Protein AF-A0A7S0XL75-F1 (afdb_monomer)

Radius of gyration: 25.44 Å; Cα contacts (8 Å, |Δi|>4): 526; chains: 1; bounding box: 62×29×78 Å

Solvent-accessible surface area (backbone atoms only — not comparable to full-atom values): 10951 Å² total; per-residue (Å²): 88,66,38,57,41,42,41,42,25,68,42,82,30,44,27,67,47,76,44,56,48,100,85,67,48,74,39,69,51,44,86,75,70,69,46,37,41,34,33,45,71,81,82,48,94,61,69,44,78,38,47,71,42,74,70,52,49,14,36,31,47,35,34,42,66,46,58,64,46,43,53,30,37,40,39,42,35,42,94,89,51,73,50,77,39,63,30,43,26,41,45,39,70,72,27,55,83,45,17,39,59,46,55,76,51,31,74,82,27,34,31,68,41,80,22,42,32,38,38,43,38,7,7,87,67,63,27,68,36,62,55,68,85,89,65,83,52,72,44,76,50,77,48,55,82,49,73,66,52,78,48,79,44,76,66,74,62,31,29,35,36,36,39,38,32,34,65,53,62,40,57,32,40,39,40,41,23,39,61,91,45,96,49,63,25,45,66,46,67,37,82,36,53,30,35,77,54,84,88,73,91,81,132

Organism: NCBI:txid1486918

Nearest PDB structures (foldseek):
  1wlh-assembly1_B  TM=4.959E-01  e=8.007E-12  Dictyostelium discoideum
  1qfh-assembly1_B  TM=4.650E-01  e=2.972E-11  Dictyostelium discoideum
  6fpt-assembly2_B  TM=6.579E-01  e=2.595E-07  Danio rerio
  6fpt-assembly1_A  TM=6.728E-01  e=4.384E-07  Danio rerio
  7o0b-assembly1_A  TM=8.467E-01  e=1.473E-05  Homo sapiens

Mean predicted aligned error: 6.24 Å

Structure (mmCIF, N/CA/C/O backbone):
data_AF-A0A7S0XL75-F1
#
_entry.id   AF-A0A7S0XL75-F1
#
loop_
_atom_site.group_PDB
_atom_site.id
_atom_site.type_symbol
_atom_site.label_atom_id
_atom_site.label_alt_id
_atom_site.label_comp_id
_atom_site.label_asym_id
_atom_site.label_entity_id
_atom_site.label_seq_id
_atom_site.pdbx_PDB_ins_code
_atom_site.Cartn_x
_atom_site.Cartn_y
_atom_site.Cartn_z
_atom_site.occupancy
_atom_site.B_iso_or_equiv
_atom_site.auth_seq_id
_atom_site.auth_comp_id
_atom_site.auth_asym_id
_atom_site.auth_atom_id
_atom_site.pdbx_PDB_model_num
ATOM 1 N N . GLY A 1 1 ? 6.808 2.861 -22.323 1.00 64.44 1 GLY A N 1
ATOM 2 C CA . GLY A 1 1 ? 5.804 1.975 -21.691 1.00 64.44 1 GLY A CA 1
ATOM 3 C C . GLY A 1 1 ? 5.444 2.513 -20.319 1.00 64.44 1 GLY A C 1
ATOM 4 O O . GLY A 1 1 ? 6.202 3.330 -19.811 1.00 64.44 1 GLY A O 1
ATOM 5 N N . GLY A 1 2 ? 4.325 2.077 -19.727 1.00 80.81 2 GLY A N 1
ATOM 6 C CA . GLY A 1 2 ? 3.831 2.600 -18.438 1.00 80.81 2 GLY A CA 1
ATOM 7 C C . GLY A 1 2 ? 4.830 2.480 -17.280 1.00 80.81 2 GLY A C 1
ATOM 8 O O . GLY A 1 2 ? 4.944 3.398 -16.475 1.00 80.81 2 GLY A O 1
ATOM 9 N N . GLY A 1 3 ? 5.665 1.434 -17.288 1.00 86.00 3 GLY A N 1
ATOM 10 C CA . GLY A 1 3 ? 6.754 1.245 -16.325 1.00 86.00 3 GLY A CA 1
ATOM 11 C C . GLY A 1 3 ? 7.878 2.286 -16.383 1.00 86.00 3 GLY A C 1
ATOM 12 O O . GLY A 1 3 ? 8.869 2.122 -15.699 1.00 86.00 3 GLY A O 1
ATOM 13 N N . ALA A 1 4 ? 7.792 3.330 -17.211 1.00 87.75 4 ALA A N 1
ATOM 14 C CA . ALA A 1 4 ? 8.722 4.460 -17.156 1.00 87.75 4 ALA A CA 1
ATOM 15 C C . ALA A 1 4 ? 8.306 5.516 -16.111 1.00 87.75 4 ALA A C 1
ATOM 17 O O . ALA A 1 4 ? 9.141 6.307 -15.683 1.00 87.75 4 ALA A O 1
ATOM 18 N N . SER A 1 5 ? 7.028 5.534 -15.712 1.00 92.31 5 SER A N 1
ATOM 19 C CA . SER A 1 5 ? 6.449 6.566 -14.838 1.00 92.31 5 SER A CA 1
ATOM 20 C C . SER A 1 5 ? 5.446 6.038 -13.804 1.00 92.31 5 SER A C 1
ATOM 22 O O . SER A 1 5 ? 5.047 6.787 -12.914 1.00 92.31 5 SER A O 1
ATOM 24 N N . SER A 1 6 ? 5.041 4.769 -13.886 1.00 93.75 6 SER A N 1
ATOM 25 C CA . SER A 1 6 ? 4.114 4.138 -12.945 1.00 93.75 6 SER A CA 1
ATOM 26 C C . SER A 1 6 ? 4.588 2.739 -12.554 1.00 93.75 6 SER A C 1
ATOM 28 O O . SER A 1 6 ? 5.083 1.981 -13.391 1.00 93.75 6 SER A O 1
ATOM 30 N N . ALA A 1 7 ? 4.429 2.401 -11.276 1.00 95.00 7 ALA A N 1
ATOM 31 C CA . ALA A 1 7 ? 4.691 1.075 -10.732 1.00 95.00 7 ALA A CA 1
ATOM 32 C C . ALA A 1 7 ? 3.693 0.745 -9.612 1.00 95.00 7 ALA A C 1
ATOM 34 O O . ALA A 1 7 ? 3.139 1.648 -8.987 1.00 95.00 7 ALA A O 1
ATOM 35 N N . VAL A 1 8 ? 3.514 -0.546 -9.342 1.00 95.88 8 VAL A N 1
ATOM 36 C CA . VAL A 1 8 ? 2.787 -1.065 -8.176 1.00 95.88 8 VAL A CA 1
ATOM 37 C C . VAL A 1 8 ? 3.801 -1.743 -7.261 1.00 95.88 8 VAL A C 1
ATOM 39 O O . VAL A 1 8 ? 4.695 -2.449 -7.738 1.00 95.88 8 VAL A O 1
ATOM 42 N N . ALA A 1 9 ? 3.704 -1.504 -5.955 1.00 95.00 9 ALA A N 1
ATOM 43 C CA . ALA A 1 9 ? 4.667 -2.029 -5.000 1.00 95.00 9 ALA A CA 1
ATOM 44 C C . ALA A 1 9 ? 4.715 -3.571 -5.021 1.00 95.00 9 ALA A C 1
ATOM 46 O O . ALA A 1 9 ? 3.725 -4.261 -4.788 1.00 95.00 9 ALA A O 1
ATOM 47 N N . GLY A 1 10 ? 5.902 -4.122 -5.276 1.00 94.19 10 GLY A N 1
ATOM 48 C CA . GLY A 1 10 ? 6.169 -5.559 -5.387 1.00 94.19 10 GLY A CA 1
ATOM 49 C C . GLY A 1 10 ? 5.940 -6.167 -6.764 1.00 94.19 10 GLY A C 1
ATOM 50 O O . GLY A 1 10 ? 6.410 -7.283 -6.990 1.00 94.19 10 GLY A O 1
ATOM 51 N N . ASP A 1 11 ? 5.301 -5.452 -7.685 1.00 95.62 11 ASP A N 1
ATOM 52 C CA . ASP A 1 11 ? 5.117 -5.925 -9.051 1.00 95.62 11 ASP A CA 1
ATOM 53 C C . ASP A 1 11 ? 6.329 -5.578 -9.916 1.00 95.62 11 ASP A C 1
ATOM 55 O O . ASP A 1 11 ? 7.067 -4.612 -9.688 1.00 95.62 11 ASP A O 1
ATOM 59 N N . ARG A 1 12 ? 6.566 -6.400 -10.940 1.00 95.38 12 ARG A N 1
ATOM 60 C CA . ARG A 1 12 ? 7.621 -6.146 -11.920 1.00 95.38 12 ARG A CA 1
ATOM 61 C C . ARG A 1 12 ? 7.129 -5.127 -12.943 1.00 95.38 12 ARG A C 1
ATOM 63 O O . ARG A 1 12 ? 6.325 -5.455 -13.810 1.00 95.38 12 ARG A O 1
ATOM 70 N N . ALA A 1 13 ? 7.670 -3.915 -12.885 1.00 95.69 13 ALA A N 1
ATOM 71 C CA . ALA A 1 13 ? 7.467 -2.891 -13.900 1.00 95.69 13 ALA A CA 1
ATOM 72 C C . ALA A 1 13 ? 8.518 -3.018 -15.011 1.00 95.69 13 ALA A C 1
ATOM 74 O O . ALA A 1 13 ? 9.662 -3.421 -14.773 1.00 95.69 13 ALA A O 1
ATOM 75 N N . SER A 1 14 ? 8.141 -2.662 -16.239 1.00 96.00 14 SER A N 1
ATOM 76 C CA . SER A 1 14 ? 9.062 -2.665 -17.376 1.00 96.00 14 SER A CA 1
ATOM 77 C C . SER A 1 14 ? 8.735 -1.606 -18.419 1.00 96.00 14 SER A C 1
ATOM 79 O O . SER A 1 14 ? 7.574 -1.236 -18.621 1.00 96.00 14 SER A O 1
ATOM 81 N N . PHE A 1 15 ? 9.762 -1.152 -19.129 1.00 96.31 15 PHE A N 1
ATOM 82 C CA . PHE A 1 15 ? 9.633 -0.266 -20.278 1.00 96.31 15 PHE A CA 1
ATOM 83 C C . PHE A 1 15 ? 10.773 -0.500 -21.274 1.00 96.31 15 PHE A C 1
ATOM 85 O O . PHE A 1 15 ? 11.804 -1.076 -20.941 1.00 96.31 15 PHE A O 1
ATOM 92 N N . VAL A 1 16 ? 10.567 -0.054 -22.512 1.00 95.69 16 VAL A N 1
ATOM 93 C CA . VAL A 1 16 ? 11.572 -0.133 -23.575 1.00 95.69 16 VAL A CA 1
ATOM 94 C C . VAL A 1 16 ? 12.290 1.206 -23.678 1.00 95.69 16 VAL A C 1
ATOM 96 O O . VAL A 1 16 ? 11.641 2.249 -23.773 1.00 95.69 16 VAL A O 1
ATOM 99 N N . LEU A 1 17 ? 13.618 1.157 -23.658 1.00 93.94 17 LEU A N 1
ATOM 100 C CA . LEU A 1 17 ? 14.508 2.254 -24.010 1.00 93.94 17 LEU A CA 1
ATOM 101 C C . LEU A 1 17 ? 14.920 2.098 -25.473 1.00 93.94 17 LEU A C 1
ATOM 103 O O . LEU A 1 17 ? 15.400 1.041 -25.874 1.00 93.94 17 LEU A O 1
ATOM 107 N N . GLU A 1 18 ? 14.778 3.161 -26.253 1.00 93.81 18 GLU A N 1
ATOM 108 C CA . GLU A 1 18 ? 15.281 3.222 -27.622 1.00 93.81 18 GLU A CA 1
ATOM 109 C C . GLU A 1 18 ? 16.569 4.046 -27.657 1.00 93.81 18 GLU A C 1
ATOM 111 O O . GLU A 1 18 ? 16.562 5.224 -27.290 1.00 93.81 18 GLU A O 1
ATOM 116 N N . ALA A 1 19 ? 17.677 3.435 -28.083 1.00 90.81 19 ALA A N 1
ATOM 117 C CA . ALA A 1 19 ? 18.948 4.136 -28.187 1.00 90.81 19 ALA A CA 1
ATOM 118 C C . ALA A 1 19 ? 19.010 4.971 -29.469 1.00 90.81 19 ALA A C 1
ATOM 120 O O . ALA A 1 19 ? 18.612 4.533 -30.554 1.00 90.81 19 ALA A O 1
ATOM 121 N N . ARG A 1 20 ? 19.531 6.192 -29.337 1.00 90.81 20 ARG A N 1
ATOM 122 C CA . ARG A 1 20 ? 19.706 7.140 -30.436 1.00 90.81 20 ARG A CA 1
ATOM 123 C C . ARG A 1 20 ? 21.129 7.675 -30.449 1.00 90.81 20 ARG A C 1
ATOM 125 O O . ARG A 1 20 ? 21.736 7.840 -29.392 1.00 90.81 20 ARG A O 1
ATOM 132 N N . ASP A 1 21 ? 21.655 7.932 -31.640 1.00 87.06 21 ASP A N 1
ATOM 133 C CA . ASP A 1 21 ? 22.949 8.590 -31.797 1.00 87.06 21 ASP A CA 1
ATOM 134 C C . ASP A 1 21 ? 22.877 10.083 -31.407 1.00 87.06 21 ASP A C 1
ATOM 136 O O . ASP A 1 21 ? 21.807 10.637 -31.142 1.00 87.06 21 ASP A O 1
ATOM 140 N N . ALA A 1 22 ? 24.024 10.766 -31.404 1.00 84.25 22 ALA A N 1
ATOM 141 C CA . ALA A 1 22 ? 24.105 12.194 -31.076 1.00 84.25 22 ALA A CA 1
ATOM 142 C C . ALA A 1 22 ? 23.331 13.111 -32.048 1.00 84.25 22 ALA A C 1
ATOM 144 O O . ALA A 1 22 ? 23.129 14.286 -31.751 1.00 84.25 22 ALA A O 1
ATOM 145 N N . ARG A 1 23 ? 22.914 12.596 -33.212 1.00 89.62 23 ARG A N 1
ATOM 146 C CA . ARG A 1 23 ? 22.100 13.303 -34.211 1.00 89.62 23 ARG A CA 1
ATOM 147 C C . ARG A 1 23 ? 20.610 12.951 -34.098 1.00 89.62 23 ARG A C 1
ATOM 149 O O . ARG A 1 23 ? 19.812 13.465 -34.875 1.00 89.62 23 ARG A O 1
ATOM 156 N N . GLY A 1 24 ? 20.231 12.108 -33.134 1.00 86.44 24 GLY A N 1
ATOM 157 C CA . GLY A 1 24 ? 18.859 11.675 -32.889 1.00 86.44 24 GLY A CA 1
ATOM 158 C C . GLY A 1 24 ? 18.399 10.490 -33.741 1.00 86.44 24 GLY A C 1
ATOM 159 O O . GLY A 1 24 ? 17.228 10.116 -33.647 1.00 86.44 24 GLY A O 1
ATOM 160 N N . ASN A 1 25 ? 19.271 9.870 -34.541 1.00 90.00 25 ASN A N 1
ATOM 161 C CA . ASN A 1 25 ? 18.908 8.701 -35.344 1.00 90.00 25 ASN A CA 1
ATOM 162 C C . ASN A 1 25 ? 18.789 7.462 -34.460 1.00 90.00 25 ASN A C 1
ATOM 164 O O . ASN A 1 25 ? 19.622 7.244 -33.580 1.00 90.00 25 ASN A O 1
ATOM 168 N N . ARG A 1 26 ? 17.780 6.624 -34.716 1.00 92.00 26 ARG A N 1
ATOM 169 C CA . ARG A 1 26 ? 17.605 5.346 -34.016 1.00 92.00 26 ARG A CA 1
ATOM 170 C C . ARG A 1 26 ? 18.795 4.433 -34.305 1.00 92.00 26 ARG A C 1
ATOM 172 O O . ARG A 1 26 ? 19.140 4.215 -35.465 1.00 92.00 26 ARG A O 1
ATOM 179 N N . MET A 1 27 ? 19.392 3.875 -33.259 1.00 92.00 27 MET A N 1
ATOM 180 C CA . MET A 1 27 ? 20.386 2.817 -33.413 1.00 92.00 27 MET A CA 1
ATOM 181 C C . MET A 1 27 ? 19.700 1.542 -33.924 1.00 92.00 27 MET A C 1
ATOM 183 O O . MET A 1 27 ? 18.570 1.243 -33.545 1.00 92.00 27 MET A O 1
ATOM 187 N N . THR A 1 28 ? 20.365 0.801 -34.807 1.00 91.19 28 THR A N 1
ATOM 188 C CA . THR A 1 28 ? 19.841 -0.449 -35.396 1.00 91.19 28 THR A CA 1
ATOM 189 C C . THR A 1 28 ? 20.542 -1.697 -34.870 1.00 91.19 28 THR A C 1
ATOM 191 O O . THR A 1 28 ? 20.170 -2.809 -35.230 1.00 91.19 28 THR A O 1
ATOM 194 N N . SER A 1 29 ? 21.542 -1.516 -34.010 1.00 91.75 29 SER A N 1
ATOM 195 C CA . SER A 1 29 ? 22.280 -2.582 -33.346 1.00 91.75 29 SER A CA 1
ATOM 196 C C . SER A 1 29 ? 22.344 -2.328 -31.844 1.00 91.75 29 SER A C 1
ATOM 198 O O . SER A 1 29 ? 22.481 -1.183 -31.401 1.00 91.75 29 SER A O 1
ATOM 200 N N . GLY A 1 30 ? 22.277 -3.409 -31.072 1.00 91.62 30 GLY A N 1
ATOM 201 C CA . GLY A 1 30 ? 22.572 -3.412 -29.640 1.00 91.62 30 GLY A CA 1
ATOM 202 C C . GLY A 1 30 ? 24.067 -3.253 -29.327 1.00 91.62 30 GLY A C 1
ATOM 203 O O . GLY A 1 30 ? 24.860 -2.789 -30.149 1.00 91.62 30 GLY A O 1
ATOM 204 N N . GLY A 1 31 ? 24.455 -3.662 -28.123 1.00 90.69 31 GLY A N 1
ATOM 205 C CA . GLY A 1 31 ? 25.835 -3.757 -27.647 1.00 90.69 31 GLY A CA 1
ATOM 206 C C . GLY A 1 31 ? 26.279 -2.616 -26.735 1.00 90.69 31 GLY A C 1
ATOM 207 O O . GLY A 1 31 ? 27.422 -2.609 -26.278 1.00 90.69 31 GLY A O 1
ATOM 208 N N . SER A 1 32 ? 25.407 -1.648 -26.437 1.00 89.94 32 SER A N 1
ATOM 209 C CA . SER A 1 32 ? 25.743 -0.590 -25.479 1.00 89.94 32 SER A CA 1
ATOM 210 C C . SER A 1 32 ? 25.606 -1.093 -24.046 1.00 89.94 32 SER A C 1
ATOM 212 O O . SER A 1 32 ? 24.613 -1.716 -23.677 1.00 89.94 32 SER A O 1
ATOM 214 N N . SER A 1 33 ? 26.590 -0.769 -23.208 1.00 92.44 33 SER A N 1
ATOM 215 C CA . SER A 1 33 ? 26.516 -1.042 -21.772 1.00 92.44 33 SER A CA 1
ATOM 216 C C . SER A 1 33 ? 25.544 -0.065 -21.107 1.00 92.44 33 SER A C 1
ATOM 218 O O . SER A 1 33 ? 25.883 1.094 -20.873 1.00 92.44 33 SER A O 1
ATOM 220 N N . ILE A 1 34 ? 24.318 -0.515 -20.845 1.00 94.69 34 ILE A N 1
ATOM 221 C CA . ILE A 1 34 ? 23.280 0.276 -20.180 1.00 94.69 34 ILE A CA 1
ATOM 222 C C . ILE A 1 34 ? 23.128 -0.203 -18.738 1.00 94.69 34 ILE A C 1
ATOM 224 O O . ILE A 1 34 ? 22.993 -1.395 -18.463 1.00 94.69 34 ILE A O 1
ATOM 228 N N . SER A 1 35 ? 23.114 0.746 -17.809 1.00 95.88 35 SER A N 1
ATOM 229 C CA . SER A 1 35 ? 22.854 0.511 -16.391 1.00 95.88 35 SER A CA 1
ATOM 230 C C . SER A 1 35 ? 21.631 1.300 -15.942 1.00 95.88 35 SER A C 1
ATOM 232 O O . SER A 1 35 ? 21.361 2.389 -16.447 1.00 95.88 35 SER A O 1
ATOM 234 N N . VAL A 1 36 ? 20.869 0.727 -15.011 1.00 96.81 36 VAL A N 1
ATOM 235 C CA . VAL A 1 36 ? 19.631 1.322 -14.505 1.00 96.81 36 VAL A CA 1
ATOM 236 C C . VAL A 1 36 ? 19.637 1.279 -12.988 1.00 96.81 36 VAL A C 1
ATOM 238 O O . VAL A 1 36 ? 19.858 0.223 -12.391 1.00 96.81 36 VAL A O 1
ATOM 241 N N . VAL A 1 37 ? 19.358 2.424 -12.376 1.00 95.81 37 VAL A N 1
ATOM 242 C CA . VAL A 1 37 ? 19.215 2.576 -10.929 1.00 95.81 37 VAL A CA 1
ATOM 243 C C . VAL A 1 37 ? 17.884 3.250 -10.640 1.00 95.81 37 VAL A C 1
ATOM 245 O O . VAL A 1 37 ? 17.568 4.279 -11.228 1.00 95.81 37 VAL A O 1
ATOM 248 N N . VAL A 1 38 ? 17.110 2.672 -9.730 1.00 94.50 38 VAL A N 1
ATOM 249 C CA . VAL A 1 38 ? 15.828 3.205 -9.271 1.00 94.50 38 VAL A CA 1
ATOM 250 C C . VAL A 1 38 ? 15.973 3.646 -7.820 1.00 94.50 38 VAL A C 1
ATOM 252 O O . VAL A 1 38 ? 16.496 2.892 -6.999 1.00 94.50 38 VAL A O 1
ATOM 255 N N . GLN A 1 39 ? 15.536 4.858 -7.494 1.00 92.31 39 GLN A N 1
ATOM 256 C CA . GLN A 1 39 ? 15.662 5.440 -6.156 1.00 92.31 39 GLN A CA 1
ATOM 257 C C . GLN A 1 39 ? 14.353 6.095 -5.731 1.00 92.31 39 GLN A C 1
ATOM 259 O O . GLN A 1 39 ? 13.711 6.779 -6.522 1.00 92.31 39 GLN A O 1
ATOM 264 N N . SER A 1 40 ? 13.954 5.916 -4.471 1.00 87.94 40 SER A N 1
ATOM 265 C CA . SER A 1 40 ? 12.847 6.697 -3.911 1.00 87.94 40 SER A CA 1
ATOM 266 C C . SER A 1 40 ? 13.310 8.122 -3.615 1.00 87.94 40 SER A C 1
ATOM 268 O O . SER A 1 40 ? 14.414 8.330 -3.115 1.00 87.94 40 SER A O 1
ATOM 270 N N . THR A 1 41 ? 12.454 9.112 -3.863 1.00 83.88 41 THR A N 1
ATOM 271 C CA . THR A 1 41 ? 12.773 10.516 -3.557 1.00 83.88 41 THR A CA 1
ATOM 272 C C . THR A 1 41 ? 12.436 10.910 -2.115 1.00 83.88 41 THR A C 1
ATOM 274 O O . THR A 1 41 ? 12.786 12.003 -1.676 1.00 83.88 41 THR A O 1
ATOM 277 N N . LEU A 1 42 ? 11.821 10.015 -1.333 1.00 79.19 42 LEU A N 1
ATOM 278 C CA . LEU A 1 42 ? 11.398 10.257 0.053 1.00 79.19 42 LEU A CA 1
ATOM 279 C C . LEU A 1 42 ? 12.536 10.116 1.091 1.00 79.19 42 LEU A C 1
ATOM 281 O O . LEU A 1 42 ? 12.284 9.724 2.226 1.00 79.19 42 LEU A O 1
ATOM 285 N N . LYS A 1 43 ? 13.786 10.447 0.728 1.00 62.75 43 LYS A N 1
ATOM 286 C CA . LYS A 1 43 ? 14.994 10.277 1.572 1.00 62.75 43 LYS A CA 1
ATOM 287 C C . LYS A 1 43 ? 15.184 8.839 2.077 1.00 62.75 43 LYS A C 1
ATOM 289 O O . LYS A 1 43 ? 15.421 8.599 3.257 1.00 62.75 43 LYS A O 1
ATOM 294 N N . SER A 1 44 ? 15.067 7.877 1.170 1.00 63.47 44 SER A N 1
ATOM 295 C CA . SER A 1 44 ? 15.500 6.505 1.415 1.00 63.47 44 SER A CA 1
ATOM 296 C C . SER A 1 44 ? 16.869 6.311 0.767 1.00 63.47 44 SER A C 1
ATOM 298 O O . SER A 1 44 ? 17.005 6.524 -0.434 1.00 63.47 44 SER A O 1
ATOM 300 N N . ASP A 1 45 ? 17.861 5.850 1.531 1.00 62.66 45 ASP A N 1
ATOM 301 C CA . ASP A 1 45 ? 19.175 5.453 0.991 1.00 62.66 45 ASP A CA 1
ATOM 302 C C . ASP A 1 45 ? 19.110 4.145 0.178 1.00 62.66 45 ASP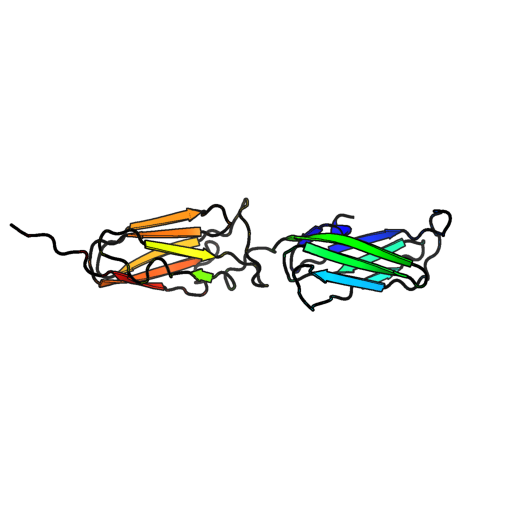 A C 1
ATOM 304 O O . ASP A 1 45 ? 20.123 3.604 -0.270 1.00 62.66 45 ASP A O 1
ATOM 308 N N . THR A 1 46 ? 17.912 3.590 -0.024 1.00 77.06 46 THR A N 1
ATOM 309 C CA . THR A 1 46 ? 17.729 2.347 -0.763 1.00 77.06 46 THR A CA 1
ATOM 310 C C . THR A 1 46 ? 17.654 2.636 -2.258 1.00 77.06 46 THR A C 1
ATOM 312 O O . THR A 1 46 ? 16.666 3.163 -2.771 1.00 77.06 46 THR A O 1
ATOM 315 N N . SER A 1 47 ? 18.716 2.254 -2.967 1.00 87.25 47 SER A N 1
ATOM 316 C CA . SER A 1 47 ? 18.734 2.191 -4.427 1.00 87.25 47 SER A CA 1
ATOM 317 C C . SER A 1 47 ? 18.527 0.756 -4.899 1.00 87.25 47 SER A C 1
ATOM 319 O O . SER A 1 47 ? 19.029 -0.195 -4.300 1.00 87.25 47 SER A O 1
ATOM 321 N N . ILE A 1 48 ? 17.762 0.596 -5.973 1.00 91.19 48 ILE A N 1
ATOM 322 C CA . ILE A 1 48 ? 17.441 -0.695 -6.573 1.00 91.19 48 ILE A CA 1
ATOM 323 C C . ILE A 1 48 ? 18.095 -0.741 -7.947 1.00 91.19 48 ILE A C 1
ATOM 325 O O . ILE A 1 48 ? 17.902 0.152 -8.773 1.00 91.19 48 ILE A O 1
ATOM 329 N N . LYS A 1 49 ? 18.865 -1.794 -8.214 1.00 94.00 49 LYS A N 1
ATOM 330 C CA . LYS A 1 49 ? 19.447 -2.014 -9.538 1.00 94.00 49 LYS A CA 1
ATOM 331 C C . LYS A 1 49 ? 18.389 -2.606 -10.472 1.00 94.00 49 LYS A C 1
ATOM 333 O O . LYS A 1 49 ? 17.841 -3.670 -10.193 1.00 94.00 49 LYS A O 1
ATOM 338 N N . GLY A 1 50 ? 18.117 -1.922 -11.579 1.00 94.38 50 GLY A N 1
ATOM 339 C CA . GLY A 1 50 ? 17.254 -2.430 -12.642 1.00 94.38 50 GLY A CA 1
ATOM 340 C C . GLY A 1 50 ? 17.951 -3.507 -13.478 1.00 94.38 50 GLY A C 1
ATOM 341 O O . GLY A 1 50 ? 19.178 -3.552 -13.578 1.00 94.38 50 GLY A O 1
ATOM 342 N N . SER A 1 51 ? 17.155 -4.372 -14.098 1.00 96.69 51 SER A N 1
ATOM 343 C CA . SER A 1 51 ? 17.611 -5.346 -15.092 1.00 96.69 51 SER A CA 1
ATOM 344 C C . SER A 1 51 ? 17.467 -4.769 -16.493 1.00 96.69 51 SER A C 1
ATOM 346 O O . SER A 1 51 ? 16.448 -4.147 -16.799 1.00 96.69 51 SER A O 1
ATOM 348 N N . VAL A 1 52 ? 18.458 -5.016 -17.344 1.00 97.38 52 VAL A N 1
ATOM 349 C CA . VAL A 1 52 ? 18.467 -4.573 -18.739 1.00 97.38 52 VAL A CA 1
ATOM 350 C C . VAL A 1 52 ? 18.660 -5.783 -19.640 1.00 97.38 52 VAL A C 1
ATOM 352 O O . VAL A 1 52 ? 19.602 -6.548 -19.449 1.00 97.38 52 VAL A O 1
ATOM 355 N N . LEU A 1 53 ? 17.768 -5.943 -20.612 1.00 96.75 53 LEU A N 1
ATOM 356 C CA . LEU A 1 53 ? 17.894 -6.906 -21.698 1.00 96.75 53 LEU A CA 1
ATOM 357 C C . LEU A 1 53 ? 18.091 -6.141 -23.006 1.00 96.75 53 LEU A C 1
ATOM 359 O O . LEU A 1 53 ? 17.210 -5.388 -23.413 1.00 96.75 53 LEU A O 1
ATOM 363 N N . ASP A 1 54 ? 19.234 -6.336 -23.649 1.00 96.44 54 ASP A N 1
ATOM 364 C CA . ASP A 1 54 ? 19.485 -5.840 -25.000 1.00 96.44 54 ASP A CA 1
ATOM 365 C C . ASP A 1 54 ? 18.775 -6.737 -26.021 1.00 96.44 54 ASP A C 1
ATOM 367 O O . ASP A 1 54 ? 18.972 -7.953 -26.019 1.00 96.44 54 ASP A O 1
ATOM 371 N N . GLN A 1 55 ? 17.945 -6.140 -26.875 1.00 96.19 55 GLN A N 1
ATOM 372 C CA . GLN A 1 55 ? 17.204 -6.859 -27.915 1.00 96.19 55 GLN A CA 1
ATOM 373 C C . GLN A 1 55 ? 18.006 -7.005 -29.217 1.00 96.19 55 GLN A C 1
ATOM 375 O O . GLN A 1 55 ? 17.543 -7.632 -30.168 1.00 96.19 55 GLN A O 1
ATOM 380 N N . GLY A 1 56 ? 19.204 -6.420 -29.287 1.00 95.06 56 GLY A N 1
ATOM 381 C CA . GLY A 1 56 ? 20.103 -6.505 -30.436 1.00 95.06 56 GLY A CA 1
ATOM 382 C C . GLY A 1 56 ? 19.750 -5.568 -31.592 1.00 95.06 56 GLY A C 1
ATOM 383 O O . GLY A 1 56 ? 20.560 -5.413 -32.501 1.00 95.06 56 GLY A O 1
ATOM 384 N N . ASP A 1 57 ? 18.603 -4.890 -31.543 1.00 94.31 57 ASP A N 1
ATOM 385 C CA . ASP A 1 57 ? 18.080 -4.019 -32.604 1.00 94.31 57 ASP A CA 1
ATOM 386 C C . ASP A 1 57 ? 18.215 -2.516 -32.289 1.00 94.31 57 ASP A C 1
ATOM 388 O O . ASP A 1 57 ? 17.601 -1.679 -32.956 1.00 94.31 57 ASP A O 1
ATOM 392 N N . GLY A 1 58 ? 18.980 -2.174 -31.246 1.00 92.50 58 GLY A N 1
ATOM 393 C CA . GLY A 1 58 ? 19.098 -0.816 -30.708 1.00 92.50 58 GLY A CA 1
ATOM 394 C C . GLY A 1 58 ? 18.061 -0.464 -29.634 1.00 92.50 58 GLY A C 1
ATOM 395 O O . GLY A 1 58 ? 18.038 0.679 -29.167 1.00 92.50 58 GLY A O 1
ATOM 396 N N . THR A 1 59 ? 17.226 -1.418 -29.210 1.00 95.44 59 THR A N 1
ATOM 397 C CA . THR A 1 59 ? 16.314 -1.261 -28.069 1.00 95.44 59 THR A CA 1
ATOM 398 C C . THR A 1 59 ? 16.714 -2.121 -26.877 1.00 95.44 59 THR A C 1
ATOM 400 O O . THR A 1 59 ? 17.291 -3.199 -27.010 1.00 95.44 59 THR A O 1
ATOM 403 N N . TYR A 1 60 ? 16.387 -1.628 -25.683 1.00 95.69 60 TYR A N 1
ATOM 404 C CA . TYR A 1 60 ? 16.706 -2.274 -24.417 1.00 95.69 60 TYR A CA 1
ATOM 405 C C . TYR A 1 60 ? 15.436 -2.394 -23.580 1.00 95.69 60 TYR A C 1
ATOM 407 O O . TYR A 1 60 ? 14.783 -1.395 -23.274 1.00 95.69 60 TYR A O 1
ATOM 415 N N . MET A 1 61 ? 15.080 -3.613 -23.185 1.00 96.50 61 MET A N 1
ATOM 416 C CA . MET A 1 61 ? 13.983 -3.852 -22.256 1.00 96.50 61 MET A CA 1
ATOM 417 C C . MET A 1 61 ? 14.494 -3.711 -20.824 1.00 96.50 61 MET A C 1
ATOM 419 O O . MET A 1 61 ? 15.271 -4.529 -20.329 1.00 96.50 61 MET A O 1
ATOM 423 N N . ILE A 1 62 ? 14.039 -2.659 -20.153 1.00 96.81 62 ILE A N 1
ATOM 424 C CA . ILE A 1 62 ? 14.362 -2.365 -18.763 1.00 96.81 62 ILE A CA 1
ATOM 425 C C . ILE A 1 62 ? 13.250 -2.915 -17.880 1.00 96.81 62 ILE A C 1
ATOM 427 O O . ILE A 1 62 ? 12.067 -2.759 -18.186 1.00 96.81 62 ILE A O 1
ATOM 431 N N . SER A 1 63 ? 13.619 -3.536 -16.763 1.00 96.56 63 SER A N 1
ATOM 432 C CA . SER A 1 63 ? 12.660 -3.972 -15.750 1.00 96.56 63 SER A CA 1
ATOM 433 C C . SER A 1 63 ? 13.188 -3.807 -14.334 1.00 96.56 63 SER A C 1
ATOM 435 O O . SER A 1 63 ? 14.393 -3.886 -14.095 1.00 96.56 63 SER A O 1
ATOM 437 N N . TYR A 1 64 ? 12.283 -3.566 -13.395 1.00 95.62 64 TYR A N 1
ATOM 438 C CA . TYR A 1 64 ? 12.601 -3.340 -11.990 1.00 95.62 64 TYR A CA 1
ATOM 439 C C . TYR A 1 64 ? 11.381 -3.647 -11.108 1.00 95.62 64 TYR A C 1
ATOM 441 O O . TYR A 1 64 ? 10.257 -3.749 -11.598 1.00 95.62 64 TYR A O 1
ATOM 449 N N . THR A 1 65 ? 11.608 -3.766 -9.802 1.00 94.94 65 THR A N 1
ATOM 450 C CA . THR A 1 65 ? 10.557 -3.958 -8.794 1.00 94.94 65 THR A CA 1
ATOM 451 C C . THR A 1 65 ? 10.843 -3.032 -7.621 1.00 94.94 65 THR A C 1
ATOM 453 O O . THR A 1 65 ? 11.950 -3.050 -7.089 1.00 94.94 65 THR A O 1
ATOM 456 N N . ILE A 1 66 ? 9.864 -2.216 -7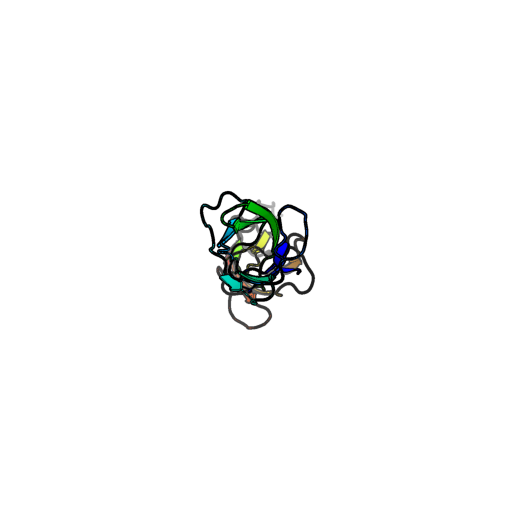.231 1.00 92.94 66 ILE A N 1
ATOM 457 C CA . ILE A 1 66 ? 9.953 -1.298 -6.086 1.00 92.94 66 ILE A CA 1
ATOM 458 C C . ILE A 1 66 ? 9.042 -1.842 -4.992 1.00 92.94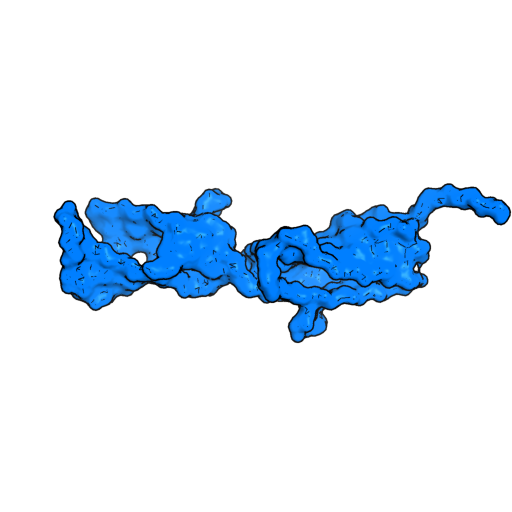 66 ILE A C 1
ATOM 460 O O . ILE A 1 66 ? 7.909 -2.193 -5.282 1.00 92.94 66 ILE A O 1
ATOM 464 N N . SER A 1 67 ? 9.500 -1.911 -3.744 1.00 92.94 67 SER A N 1
ATOM 465 C CA . SER A 1 67 ? 8.674 -2.348 -2.604 1.00 92.94 67 SER A CA 1
ATOM 466 C C . SER A 1 67 ? 8.053 -1.191 -1.819 1.00 92.94 67 SER A C 1
ATOM 468 O O . SER A 1 67 ? 7.105 -1.399 -1.071 1.00 92.94 67 SER A O 1
ATOM 470 N N . LYS A 1 68 ? 8.571 0.032 -1.968 1.00 91.94 68 LYS A N 1
ATOM 471 C CA . LYS A 1 68 ? 8.066 1.223 -1.281 1.00 91.94 68 LYS A CA 1
ATOM 472 C C . LYS A 1 68 ? 7.173 2.051 -2.203 1.00 91.94 68 LYS A C 1
ATOM 474 O O . LYS A 1 68 ? 7.606 2.455 -3.280 1.00 91.94 68 LYS A O 1
ATOM 479 N N . ALA A 1 69 ? 5.950 2.326 -1.762 1.00 93.56 69 ALA A N 1
ATOM 480 C CA . ALA A 1 69 ? 5.069 3.269 -2.438 1.00 93.56 69 ALA A CA 1
ATOM 481 C C . ALA A 1 69 ? 5.566 4.711 -2.253 1.00 93.56 69 ALA A C 1
ATOM 483 O O . ALA A 1 69 ? 6.147 5.060 -1.222 1.00 93.56 69 ALA A O 1
ATOM 484 N N . GLY A 1 70 ? 5.314 5.550 -3.251 1.00 93.50 70 GLY A N 1
ATOM 485 C CA . GLY A 1 70 ? 5.722 6.946 -3.290 1.00 93.50 70 GLY A CA 1
ATOM 486 C C . GLY A 1 70 ? 6.466 7.329 -4.572 1.00 93.50 70 GLY A C 1
ATOM 487 O O . GLY A 1 70 ? 6.645 6.506 -5.478 1.00 93.50 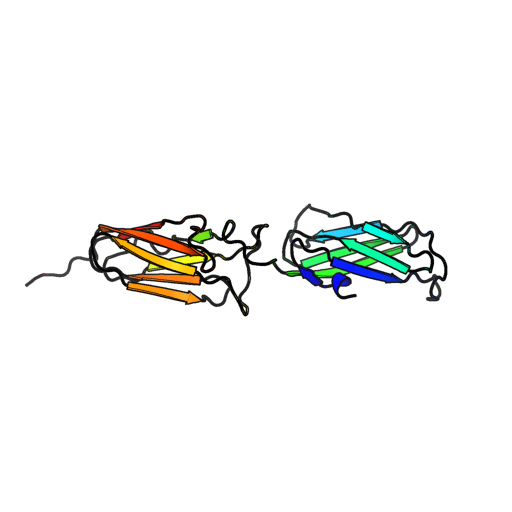70 GLY A O 1
ATOM 488 N N . PRO A 1 71 ? 6.900 8.595 -4.661 1.00 94.06 71 PRO A N 1
ATOM 489 C CA . PRO A 1 71 ? 7.663 9.087 -5.796 1.00 94.06 71 PRO A CA 1
ATOM 490 C C . PRO A 1 71 ? 9.045 8.425 -5.880 1.00 94.06 71 PRO A C 1
ATOM 492 O O . PRO A 1 71 ? 9.729 8.203 -4.871 1.00 94.06 71 PRO A O 1
ATOM 495 N N . TYR A 1 72 ? 9.461 8.124 -7.107 1.00 93.69 72 TYR A N 1
ATOM 496 C CA . TYR A 1 72 ? 10.760 7.535 -7.413 1.00 93.69 72 TYR A CA 1
ATOM 497 C C . TYR A 1 72 ? 11.367 8.147 -8.677 1.00 93.69 72 TYR A C 1
ATOM 499 O O . TYR A 1 72 ? 10.672 8.733 -9.511 1.00 93.69 72 TYR A O 1
ATOM 507 N N . THR A 1 73 ? 12.673 7.971 -8.829 1.00 94.50 73 THR A N 1
ATOM 508 C CA . THR A 1 73 ? 13.421 8.281 -10.043 1.00 94.50 73 THR A CA 1
ATOM 509 C C . THR A 1 73 ? 14.050 7.022 -10.625 1.00 94.50 73 THR A C 1
ATOM 511 O O . THR A 1 73 ? 14.433 6.108 -9.896 1.00 94.50 73 THR A O 1
ATOM 514 N N . ILE A 1 74 ? 14.152 6.965 -11.952 1.00 95.56 74 ILE A N 1
ATOM 515 C CA . ILE A 1 74 ? 14.886 5.943 -12.699 1.00 95.56 74 ILE A CA 1
ATOM 516 C C . ILE A 1 74 ? 16.019 6.650 -13.423 1.00 95.56 74 ILE A C 1
ATOM 518 O O . ILE A 1 74 ? 15.776 7.405 -14.362 1.00 95.56 74 ILE A O 1
ATOM 522 N N . THR A 1 75 ? 17.251 6.384 -13.020 1.00 95.88 75 THR A N 1
ATOM 523 C CA . THR A 1 75 ? 18.442 6.855 -13.720 1.00 95.88 75 THR A CA 1
ATOM 524 C C . THR A 1 75 ? 18.923 5.763 -14.659 1.00 95.88 75 THR A C 1
ATOM 526 O O . THR A 1 75 ? 19.286 4.668 -14.226 1.00 95.88 75 THR A O 1
ATOM 529 N N . VAL A 1 76 ? 18.916 6.068 -15.951 1.00 95.75 76 VAL A N 1
ATOM 530 C CA . VAL A 1 76 ? 19.436 5.215 -17.016 1.00 95.75 76 VAL A CA 1
ATOM 531 C C . VAL A 1 76 ? 20.757 5.810 -17.480 1.00 95.75 76 VAL A C 1
ATOM 533 O O . VAL A 1 76 ? 20.787 6.938 -17.971 1.00 95.75 76 VAL A O 1
ATOM 536 N N . SER A 1 77 ? 21.838 5.050 -17.339 1.00 95.50 77 SER A N 1
ATOM 537 C CA . SER A 1 77 ? 23.193 5.497 -17.656 1.00 95.50 77 SER A CA 1
ATOM 538 C C . SER A 1 77 ? 23.833 4.608 -18.713 1.00 95.50 77 SER A C 1
ATOM 540 O O . SER A 1 77 ? 23.833 3.381 -18.608 1.00 95.50 77 SER A O 1
ATOM 542 N N . SER A 1 78 ? 24.415 5.263 -19.708 1.00 92.19 78 SER A N 1
ATOM 543 C CA . SER A 1 78 ? 25.282 4.707 -20.746 1.00 92.19 78 SER A CA 1
ATOM 544 C C . SER A 1 78 ? 26.699 5.284 -20.583 1.00 92.19 78 SER A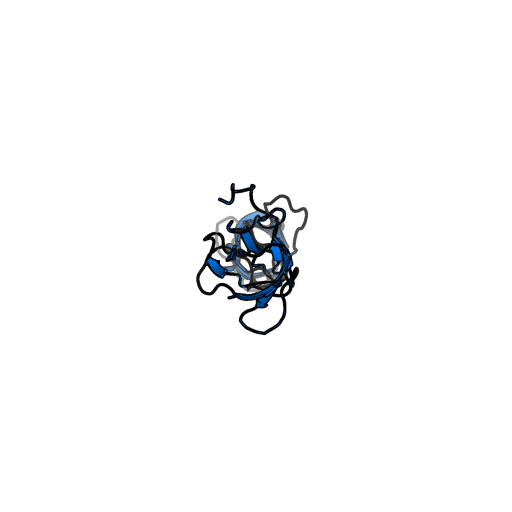 C 1
ATOM 546 O O . SER A 1 78 ? 26.870 6.243 -19.827 1.00 92.19 78 SER A O 1
ATOM 548 N N . PRO A 1 79 ? 27.722 4.793 -21.308 1.00 88.06 79 PRO A N 1
ATOM 549 C CA . PRO A 1 79 ? 29.082 5.325 -21.192 1.00 88.06 79 PRO A CA 1
ATOM 550 C C . PRO A 1 79 ? 29.215 6.806 -21.581 1.00 88.06 79 PRO A C 1
ATOM 552 O O . PRO A 1 79 ? 30.170 7.458 -21.176 1.00 88.06 79 PRO A O 1
ATOM 555 N N . HIS A 1 80 ? 28.270 7.336 -22.366 1.00 86.56 80 HIS A N 1
ATOM 556 C CA . HIS A 1 80 ? 28.354 8.679 -22.950 1.00 86.56 80 HIS A CA 1
ATOM 557 C C . HIS A 1 80 ? 27.287 9.647 -22.424 1.00 86.56 80 HIS A C 1
ATOM 559 O O . HIS A 1 80 ? 27.366 10.844 -22.684 1.00 86.56 80 HIS A O 1
ATOM 565 N N . SER A 1 81 ? 26.251 9.142 -21.750 1.00 88.88 81 SER A N 1
ATOM 566 C CA . SER A 1 81 ? 25.082 9.932 -21.357 1.00 88.88 81 SER A CA 1
ATOM 567 C C . SER A 1 81 ? 24.293 9.248 -20.248 1.00 88.88 81 SER A C 1
ATOM 569 O O . SER A 1 81 ? 24.259 8.017 -20.170 1.00 88.88 81 SER A O 1
ATOM 571 N N . SER A 1 82 ? 23.603 10.045 -19.441 1.00 92.88 82 SER A N 1
ATOM 572 C CA . SER A 1 82 ? 22.658 9.586 -18.429 1.00 92.88 82 SER A CA 1
ATOM 573 C C . SER A 1 82 ? 21.377 10.404 -18.493 1.00 92.88 82 SER A C 1
ATOM 575 O O . SER A 1 82 ? 21.424 11.621 -18.677 1.00 92.88 82 SER A O 1
ATOM 577 N N . THR A 1 83 ? 20.241 9.753 -18.285 1.00 93.06 83 THR A N 1
ATOM 578 C CA . THR A 1 83 ? 18.933 10.403 -18.210 1.00 93.06 83 THR A CA 1
ATOM 579 C C . THR A 1 83 ? 18.183 9.926 -16.977 1.00 93.06 83 THR A C 1
ATOM 581 O O . THR A 1 83 ? 18.326 8.775 -16.562 1.00 93.06 83 THR A O 1
ATOM 584 N N . THR A 1 84 ? 17.383 10.812 -16.391 1.00 94.94 84 THR A N 1
ATOM 585 C CA . THR A 1 84 ? 16.576 10.512 -15.211 1.00 94.94 84 THR A CA 1
ATOM 586 C C . THR A 1 84 ? 15.106 10.708 -15.535 1.00 94.94 84 THR A C 1
ATOM 588 O O . THR A 1 84 ? 14.693 11.764 -16.010 1.00 94.94 84 THR A O 1
ATOM 591 N N . LEU A 1 85 ? 14.321 9.676 -15.258 1.00 94.50 85 LEU A N 1
ATOM 592 C CA . LEU A 1 85 ? 12.869 9.677 -15.363 1.00 94.50 85 LEU A CA 1
ATOM 593 C C . LEU A 1 85 ? 12.276 9.747 -13.960 1.00 94.50 85 LEU A C 1
ATOM 595 O O . LEU A 1 85 ? 12.859 9.205 -13.022 1.00 94.50 85 LEU A O 1
ATOM 599 N N . SER A 1 86 ? 11.110 10.366 -13.826 1.00 94.88 86 SER A N 1
ATOM 600 C CA . SER A 1 86 ? 10.365 10.423 -12.567 1.00 94.88 86 SER A CA 1
ATOM 601 C C . SER A 1 86 ? 9.067 9.639 -12.699 1.00 94.88 86 SER A C 1
ATOM 603 O O . SER A 1 86 ? 8.411 9.684 -13.742 1.00 94.88 86 SER A O 1
ATOM 605 N N . GLY A 1 87 ? 8.682 8.944 -11.633 1.00 94.12 87 GLY A N 1
ATOM 606 C CA . GLY A 1 87 ? 7.452 8.167 -11.591 1.00 94.12 87 GLY A CA 1
ATOM 607 C C . GLY A 1 87 ? 6.843 8.075 -10.200 1.00 94.12 87 GLY A C 1
ATOM 608 O O . GLY A 1 87 ? 7.410 8.553 -9.214 1.00 94.12 87 GLY A O 1
ATOM 609 N N . MET A 1 88 ? 5.666 7.456 -10.139 1.00 94.62 88 MET A N 1
ATOM 610 C CA . MET A 1 88 ? 4.929 7.207 -8.904 1.00 94.62 88 MET A CA 1
ATOM 611 C C . MET A 1 88 ? 4.704 5.709 -8.718 1.00 94.62 88 MET A C 1
ATOM 613 O O . MET A 1 88 ? 4.156 5.035 -9.591 1.00 94.62 88 MET A O 1
ATOM 617 N N . CYS A 1 89 ? 5.144 5.191 -7.575 1.00 94.75 89 CYS A N 1
ATOM 618 C CA . CYS A 1 89 ? 4.840 3.839 -7.135 1.00 94.75 89 CYS A CA 1
ATOM 619 C C . CYS A 1 89 ? 3.597 3.903 -6.247 1.00 94.75 89 CYS A C 1
ATOM 621 O O . CYS A 1 89 ? 3.602 4.611 -5.238 1.00 94.75 89 CYS A O 1
ATOM 623 N N . VAL A 1 90 ? 2.532 3.202 -6.615 1.00 95.25 90 VAL A N 1
ATOM 624 C CA . VAL A 1 90 ? 1.356 3.054 -5.750 1.00 95.25 90 VAL A CA 1
ATOM 625 C C . VAL A 1 90 ? 1.508 1.807 -4.870 1.00 95.25 90 VAL A C 1
ATOM 627 O O . VAL A 1 90 ? 2.245 0.890 -5.245 1.00 95.25 90 VAL A O 1
ATOM 630 N N . PRO A 1 91 ? 0.861 1.757 -3.692 1.00 96.19 91 PRO A N 1
ATOM 631 C CA . PRO A 1 91 ? 0.812 0.541 -2.883 1.00 96.19 91 PRO A CA 1
ATOM 632 C C . PRO A 1 91 ? 0.267 -0.650 -3.676 1.00 96.19 91 PRO A C 1
ATOM 634 O O . PRO A 1 91 ? -0.512 -0.471 -4.613 1.00 96.19 91 PRO A O 1
ATOM 637 N N . GLY A 1 92 ? 0.684 -1.853 -3.286 1.00 95.06 92 GLY A N 1
ATOM 638 C CA . GLY A 1 92 ? 0.095 -3.089 -3.793 1.00 95.06 92 GLY A CA 1
ATOM 639 C C . GLY A 1 92 ? -1.290 -3.359 -3.202 1.00 95.06 92 GLY A C 1
ATOM 640 O O . GLY A 1 92 ? -1.861 -2.533 -2.487 1.00 95.06 92 GLY A O 1
ATOM 641 N N . GLU A 1 93 ? -1.815 -4.551 -3.476 1.00 93.12 93 GLU A N 1
ATOM 642 C CA . GLU A 1 93 ? -3.047 -5.025 -2.843 1.00 93.12 93 GLU A CA 1
ATOM 643 C C . GLU A 1 93 ? -2.920 -5.068 -1.313 1.00 93.12 93 GLU A C 1
ATOM 645 O O . GLU A 1 93 ? -1.846 -5.328 -0.758 1.00 93.12 93 GLU A O 1
ATOM 650 N N . ALA A 1 94 ? -4.041 -4.821 -0.633 1.00 92.75 94 ALA A N 1
ATOM 651 C CA . ALA A 1 94 ? -4.120 -4.885 0.819 1.00 92.75 94 ALA A CA 1
ATOM 652 C C . ALA A 1 94 ? -3.803 -6.290 1.327 1.00 92.75 94 ALA A C 1
ATOM 654 O O . ALA A 1 94 ? -4.438 -7.263 0.925 1.00 92.75 94 ALA A O 1
ATOM 655 N N . ASP A 1 95 ? -2.877 -6.370 2.277 1.00 92.31 95 ASP A N 1
ATOM 656 C CA . ASP A 1 95 ? -2.542 -7.601 2.973 1.00 92.31 95 ASP A CA 1
ATOM 657 C C . ASP A 1 95 ? -3.043 -7.511 4.427 1.00 92.31 95 ASP A C 1
ATOM 659 O O . ASP A 1 95 ? -2.531 -6.700 5.213 1.00 92.31 95 ASP A O 1
ATOM 663 N N . PRO A 1 96 ? -4.043 -8.325 4.820 1.00 91.06 96 PRO A N 1
ATOM 664 C CA . PRO A 1 96 ? -4.557 -8.355 6.186 1.00 91.06 96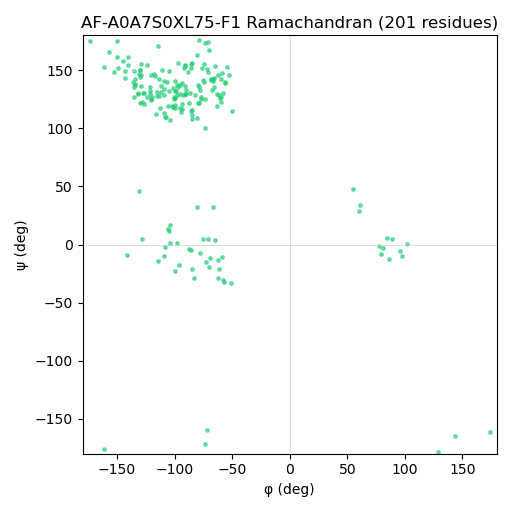 PRO A CA 1
ATOM 665 C C . PRO A 1 96 ? -3.490 -8.518 7.272 1.00 91.06 96 PRO A C 1
ATOM 667 O O . PRO A 1 96 ? -3.648 -7.955 8.356 1.00 91.06 96 PRO A O 1
ATOM 670 N N . ALA A 1 97 ? -2.402 -9.244 6.992 1.00 90.50 97 ALA A N 1
ATOM 671 C CA . ALA A 1 97 ? -1.333 -9.491 7.960 1.00 90.50 97 ALA A CA 1
ATOM 672 C C . ALA A 1 97 ? -0.507 -8.231 8.277 1.00 90.50 97 ALA A C 1
ATOM 674 O O . ALA A 1 97 ? 0.160 -8.169 9.312 1.00 90.50 97 ALA A O 1
ATOM 675 N N . TYR A 1 98 ? -0.561 -7.222 7.404 1.00 93.12 98 TYR A N 1
ATOM 676 C CA . TYR A 1 98 ? 0.170 -5.961 7.544 1.00 93.12 98 TYR A CA 1
ATOM 677 C C . TYR A 1 98 ? -0.734 -4.773 7.878 1.00 93.12 98 TYR A C 1
ATOM 679 O O . TYR A 1 98 ? -0.228 -3.706 8.240 1.00 93.12 98 TYR A O 1
ATOM 687 N N . CYS A 1 99 ? -2.054 -4.953 7.803 1.00 94.19 99 CYS A N 1
ATOM 688 C CA . CYS A 1 99 ? -3.020 -3.990 8.318 1.00 94.19 99 CYS A CA 1
ATOM 689 C C . CYS A 1 99 ? -2.861 -3.836 9.838 1.00 94.19 99 CYS A C 1
ATOM 691 O O . CYS A 1 99 ? -2.530 -4.794 10.538 1.00 94.19 99 CYS A O 1
ATOM 693 N N . ARG A 1 100 ? -3.093 -2.628 10.359 1.00 93.75 100 ARG A N 1
ATOM 694 C CA . ARG A 1 100 ? -2.866 -2.297 11.777 1.00 93.75 100 ARG A CA 1
ATOM 695 C C . ARG A 1 100 ? -4.067 -1.608 12.390 1.00 93.75 100 ARG A C 1
ATOM 697 O O . ARG A 1 100 ? -4.763 -0.863 11.706 1.00 93.75 100 ARG A O 1
ATOM 704 N N . ILE A 1 101 ? -4.253 -1.804 13.688 1.00 95.69 101 ILE A N 1
ATOM 705 C CA . ILE A 1 101 ? -5.233 -1.062 14.477 1.00 95.69 101 ILE A CA 1
ATOM 706 C C . ILE A 1 101 ? -4.545 0.062 15.256 1.00 95.69 101 ILE A C 1
ATOM 708 O O . ILE A 1 101 ? -3.550 -0.170 15.938 1.00 95.69 101 ILE A O 1
ATOM 712 N N . ASP A 1 102 ? -5.114 1.261 15.182 1.00 95.44 102 ASP A N 1
ATOM 713 C CA . ASP A 1 102 ? -4.848 2.383 16.077 1.00 95.44 102 ASP A CA 1
ATOM 714 C C . ASP A 1 102 ? -6.065 2.587 16.993 1.00 95.44 102 ASP A C 1
ATOM 716 O O . ASP A 1 102 ? -7.142 2.996 16.554 1.00 95.44 102 ASP A O 1
ATOM 720 N N . ALA A 1 103 ? -5.890 2.260 18.273 1.00 95.44 103 ALA A N 1
ATOM 721 C CA . ALA A 1 103 ? -6.919 2.340 19.308 1.00 95.44 103 ALA A CA 1
ATOM 722 C C . ALA A 1 103 ? -6.733 3.545 20.251 1.00 95.44 103 ALA A C 1
ATOM 724 O O . ALA A 1 103 ? -7.337 3.595 21.322 1.00 95.44 103 ALA A O 1
ATOM 725 N N . SER A 1 104 ? -5.924 4.537 19.867 1.00 94.25 104 SER A N 1
ATOM 726 C CA . SER A 1 104 ? -5.681 5.729 20.693 1.00 94.25 104 SER A CA 1
ATOM 727 C C . SER A 1 104 ? -6.970 6.493 21.040 1.00 94.25 104 SER A C 1
ATOM 729 O O . SER A 1 104 ? -7.100 7.047 22.131 1.00 94.25 104 SER A O 1
ATOM 731 N N . GLY A 1 105 ? -7.976 6.462 20.159 1.00 93.56 105 GLY A N 1
ATOM 732 C CA . GLY A 1 105 ? -9.270 7.119 20.366 1.00 93.56 105 GLY A CA 1
ATOM 733 C C . GLY A 1 105 ? -10.228 6.420 21.342 1.00 93.56 105 GLY A C 1
ATOM 734 O O . GLY A 1 105 ? -11.367 6.869 21.476 1.00 93.56 105 GLY A O 1
ATOM 735 N N . VAL A 1 106 ? -9.806 5.339 22.013 1.00 93.94 106 VAL A N 1
ATOM 736 C CA . VAL A 1 106 ? -10.604 4.625 23.033 1.00 93.94 106 VAL A CA 1
ATOM 737 C C . VAL A 1 106 ? -9.871 4.407 24.366 1.00 93.94 106 VAL A C 1
ATOM 739 O O . VAL A 1 106 ? -10.433 3.792 25.269 1.00 93.94 106 VAL A O 1
ATOM 742 N N . GLU A 1 107 ? -8.654 4.936 24.545 1.00 91.56 107 GLU A N 1
ATOM 743 C CA . GLU A 1 107 ? -7.851 4.727 25.769 1.00 91.56 107 GLU A CA 1
ATOM 744 C C . GLU A 1 107 ? -8.497 5.282 27.051 1.00 91.56 107 GLU A C 1
ATOM 746 O O . GLU A 1 107 ? -8.258 4.770 28.144 1.00 91.56 107 GLU A O 1
ATOM 751 N N . LYS A 1 108 ? -9.305 6.341 26.932 1.00 89.75 108 LYS A N 1
ATOM 752 C CA . LYS A 1 108 ? -10.003 7.005 28.048 1.00 89.75 108 LYS A CA 1
ATOM 753 C C . LYS A 1 108 ? -11.481 7.202 27.727 1.00 89.75 108 LYS A C 1
ATOM 755 O O . LYS A 1 108 ? -12.016 8.297 27.871 1.00 89.75 108 LYS A O 1
ATOM 760 N N . LEU A 1 109 ? -12.114 6.158 27.204 1.00 94.50 109 LEU A N 1
ATOM 761 C CA . LEU A 1 109 ? -13.508 6.233 26.798 1.00 94.50 109 LEU A CA 1
ATOM 762 C C . LEU A 1 109 ? -14.430 6.258 28.021 1.00 94.50 109 LEU A C 1
ATOM 764 O O . LEU A 1 109 ? -14.378 5.357 28.851 1.00 94.50 109 LEU A O 1
ATOM 768 N N . GLU A 1 110 ? -15.297 7.260 28.118 1.00 95.62 110 GLU A N 1
ATOM 769 C CA . GLU A 1 110 ? -16.334 7.332 29.153 1.00 95.62 110 GLU A CA 1
ATOM 770 C C . GLU A 1 110 ? -17.648 6.697 28.675 1.00 95.62 110 GLU A C 1
ATOM 772 O O . GLU A 1 110 ? -17.957 6.676 27.482 1.00 95.62 110 GLU A O 1
ATOM 777 N N . ALA A 1 111 ? -18.443 6.186 29.614 1.00 94.94 111 ALA A N 1
ATOM 778 C CA . ALA A 1 111 ? -19.747 5.603 29.333 1.00 94.94 111 ALA A CA 1
ATOM 779 C C . ALA A 1 111 ? -20.676 6.609 28.633 1.00 94.94 111 ALA A C 1
ATOM 781 O O . ALA A 1 111 ? -20.839 7.743 29.078 1.00 94.94 111 ALA A O 1
ATOM 782 N N . GLY A 1 112 ? -21.301 6.178 27.535 1.00 91.94 112 GLY A N 1
ATOM 783 C CA . GLY A 1 112 ? -22.170 7.012 26.699 1.00 91.94 112 GLY A CA 1
ATOM 784 C C . GLY A 1 112 ? -21.431 7.969 25.758 1.00 91.94 112 GLY A C 1
ATOM 785 O O . GLY A 1 112 ? -22.084 8.669 24.990 1.00 91.94 112 GLY A O 1
ATOM 786 N N . MET A 1 113 ? -20.094 8.002 25.785 1.00 94.12 113 MET A N 1
ATOM 787 C CA . MET A 1 113 ? -19.296 8.726 24.797 1.00 94.12 113 MET A CA 1
ATOM 788 C C . MET A 1 113 ? -18.927 7.818 23.627 1.00 94.12 113 MET A C 1
ATOM 790 O O . MET A 1 113 ? -18.808 6.597 23.756 1.00 94.12 113 MET A O 1
ATOM 794 N N . ARG A 1 114 ? -18.701 8.443 22.471 1.00 94.81 114 ARG A N 1
ATOM 795 C CA . ARG A 1 114 ? -18.277 7.765 21.250 1.00 94.81 114 ARG A CA 1
ATOM 796 C C . ARG A 1 114 ? -16.759 7.777 21.128 1.00 94.81 114 ARG A C 1
ATOM 798 O O . ARG A 1 114 ? -16.154 8.837 20.980 1.00 94.81 114 ARG A O 1
ATOM 805 N N . GLY A 1 115 ? -16.158 6.596 21.150 1.00 95.06 115 GLY A N 1
ATOM 806 C CA . GLY A 1 115 ? -14.744 6.383 20.877 1.00 95.06 115 GLY A CA 1
ATOM 807 C C . GLY A 1 115 ? -14.512 5.958 19.432 1.00 95.06 115 GLY A C 1
ATOM 808 O O . GLY A 1 115 ? -15.412 5.431 18.776 1.00 95.06 115 GLY A O 1
ATOM 809 N N . THR A 1 116 ? -13.307 6.199 18.919 1.00 96.12 116 THR A N 1
ATOM 810 C CA . THR A 1 116 ? -12.946 5.828 17.541 1.00 96.12 116 THR A CA 1
ATOM 811 C C . THR A 1 116 ? -11.678 4.988 17.528 1.00 96.12 116 THR A C 1
ATOM 813 O O . THR A 1 116 ? -10.674 5.358 18.128 1.00 96.12 116 THR A O 1
ATOM 816 N N . VAL A 1 117 ? -11.727 3.867 16.819 1.00 96.69 117 VAL A N 1
ATOM 817 C CA . VAL A 1 117 ? -10.593 2.987 16.532 1.00 96.69 117 VAL A CA 1
ATOM 818 C C . VAL A 1 117 ? -10.360 3.018 15.028 1.00 96.69 117 VAL A C 1
ATOM 820 O O . VAL A 1 117 ? -11.295 2.806 14.260 1.00 96.69 117 VAL A O 1
ATOM 823 N N . LYS A 1 118 ? -9.134 3.282 14.581 1.00 96.00 118 LYS A N 1
ATOM 824 C CA . LYS A 1 118 ? -8.793 3.294 13.154 1.00 96.00 118 LYS A CA 1
ATOM 825 C C . LYS A 1 118 ? -8.159 1.979 12.736 1.00 96.00 118 LYS A C 1
ATOM 827 O O . LYS A 1 118 ? -7.281 1.457 13.415 1.00 96.00 118 LYS A O 1
ATOM 832 N N . VAL A 1 119 ? -8.564 1.472 11.581 1.00 95.69 119 VAL A N 1
ATOM 833 C CA . VAL A 1 119 ? -7.933 0.341 10.907 1.00 95.69 119 VAL A CA 1
ATOM 834 C C . VAL A 1 119 ? -7.181 0.865 9.692 1.00 95.69 119 VAL A C 1
ATOM 836 O O . VAL A 1 119 ? -7.773 1.305 8.706 1.00 95.69 119 VAL A O 1
ATOM 839 N N . LEU A 1 120 ? -5.857 0.819 9.772 1.00 95.75 120 LEU A N 1
ATOM 840 C CA . LEU A 1 120 ? -4.943 1.246 8.725 1.00 95.75 120 LEU A CA 1
ATOM 841 C C . LEU A 1 120 ? -4.715 0.090 7.751 1.00 95.75 120 LEU A C 1
ATOM 843 O O . LEU A 1 120 ? -4.142 -0.939 8.121 1.00 95.75 120 LEU A O 1
ATOM 847 N N . ARG A 1 121 ? -5.150 0.269 6.502 1.00 94.81 121 ARG A N 1
ATOM 848 C CA . ARG A 1 121 ? -4.911 -0.689 5.419 1.00 94.81 121 ARG A CA 1
ATOM 849 C C . ARG A 1 121 ? -3.495 -0.547 4.897 1.00 94.81 121 ARG A C 1
ATOM 851 O O . ARG A 1 121 ? -3.054 0.565 4.605 1.00 94.81 121 ARG A O 1
ATOM 858 N N . ALA A 1 122 ? -2.807 -1.671 4.747 1.00 95.12 122 ALA A N 1
ATOM 859 C CA . ALA A 1 122 ? -1.475 -1.688 4.175 1.00 95.12 122 ALA A CA 1
ATOM 860 C C . ALA A 1 122 ? -1.262 -2.889 3.256 1.00 95.12 122 ALA A C 1
ATOM 862 O O . ALA A 1 122 ? -1.912 -3.920 3.417 1.00 95.12 122 ALA A O 1
ATOM 863 N N . ASP A 1 123 ? -0.339 -2.748 2.309 1.00 95.25 123 ASP A N 1
ATOM 864 C CA . ASP A 1 123 ? 0.171 -3.871 1.523 1.00 95.25 123 ASP A CA 1
ATOM 865 C C . ASP A 1 123 ? 1.212 -4.693 2.312 1.00 95.25 123 ASP A C 1
ATOM 867 O O . ASP A 1 123 ? 1.644 -4.322 3.410 1.00 95.25 123 ASP A O 1
ATOM 871 N N . ARG A 1 124 ? 1.683 -5.795 1.715 1.00 94.81 124 ARG A N 1
ATOM 872 C CA . ARG A 1 124 ? 2.722 -6.675 2.288 1.00 94.81 124 ARG A CA 1
ATOM 873 C C . ARG A 1 124 ? 4.073 -6.004 2.584 1.00 94.81 124 ARG A C 1
ATOM 875 O O . ARG A 1 124 ? 4.940 -6.604 3.214 1.00 94.81 124 ARG A O 1
ATOM 882 N N . PHE A 1 125 ? 4.288 -4.772 2.122 1.00 94.00 125 PHE A N 1
ATOM 883 C CA . PHE A 1 125 ? 5.486 -3.971 2.391 1.00 94.00 125 PHE A CA 1
ATOM 884 C C . PHE A 1 125 ? 5.216 -2.840 3.393 1.00 94.00 125 PHE A C 1
ATOM 886 O O . PHE A 1 125 ? 6.051 -1.949 3.569 1.00 94.00 125 PHE A O 1
ATOM 893 N N . SER A 1 126 ? 4.072 -2.878 4.087 1.00 94.06 126 SER A N 1
ATOM 894 C CA . SER A 1 126 ? 3.624 -1.838 5.018 1.00 94.06 126 SER A CA 1
ATOM 895 C C . SER A 1 126 ? 3.438 -0.459 4.368 1.00 94.06 126 SER A C 1
ATOM 897 O O . SER A 1 126 ? 3.624 0.567 5.029 1.00 94.06 126 SER A O 1
ATOM 899 N N . ASN A 1 127 ? 3.106 -0.395 3.077 1.00 94.88 127 ASN A N 1
ATOM 900 C CA . ASN A 1 127 ? 2.670 0.855 2.460 1.00 94.88 127 ASN A CA 1
ATOM 901 C C . ASN A 1 127 ? 1.189 1.075 2.751 1.00 94.88 127 ASN A C 1
ATOM 903 O O . ASN A 1 127 ? 0.386 0.182 2.498 1.00 94.88 127 ASN A O 1
ATOM 907 N N . LEU A 1 128 ? 0.836 2.258 3.258 1.00 95.25 128 LEU A N 1
ATOM 908 C CA . LEU A 1 128 ? -0.558 2.613 3.513 1.00 95.25 128 LEU A CA 1
ATOM 909 C C . LEU A 1 128 ? -1.319 2.754 2.200 1.00 95.25 128 LEU A C 1
ATOM 911 O O . LEU A 1 128 ? -0.843 3.412 1.274 1.00 95.25 128 LEU A O 1
ATOM 915 N N . ILE A 1 129 ? -2.499 2.147 2.151 1.00 96.00 129 ILE A N 1
ATOM 916 C CA . ILE A 1 129 ? -3.361 2.168 0.975 1.00 96.00 129 ILE A CA 1
ATOM 917 C C . ILE A 1 129 ? -4.238 3.419 1.042 1.00 96.00 129 ILE A C 1
ATOM 919 O O . ILE A 1 129 ? -4.951 3.583 2.032 1.00 96.00 129 ILE A O 1
ATOM 923 N N . PRO A 1 130 ? -4.178 4.309 0.033 1.00 95.00 130 PRO A N 1
ATOM 924 C CA . PRO A 1 130 ? -5.020 5.496 -0.011 1.00 95.00 130 PRO A CA 1
ATOM 925 C C . PRO A 1 130 ? -6.479 5.122 -0.283 1.00 95.00 130 PRO A C 1
ATOM 927 O O . PRO A 1 130 ? -6.785 4.005 -0.700 1.00 95.00 130 PRO A O 1
ATOM 930 N N . ALA A 1 131 ? -7.385 6.080 -0.100 1.00 94.06 131 ALA A N 1
ATOM 931 C CA . ALA A 1 131 ? -8.778 5.898 -0.483 1.00 94.06 131 ALA A CA 1
ATOM 932 C C . ALA A 1 131 ? -8.910 5.527 -1.967 1.00 94.06 131 ALA A C 1
ATOM 934 O O . ALA A 1 131 ? -8.222 6.074 -2.832 1.00 94.06 131 ALA A O 1
ATOM 935 N N . GLY A 1 132 ? -9.825 4.610 -2.257 1.00 90.19 132 GLY A N 1
ATOM 936 C CA . GLY A 1 132 ? -10.052 4.117 -3.604 1.00 90.19 132 GLY A CA 1
ATOM 937 C C . GLY A 1 132 ? -11.259 3.188 -3.676 1.00 90.19 132 GLY A C 1
ATOM 938 O O . GLY A 1 132 ? -11.870 2.887 -2.647 1.00 90.19 132 GLY A O 1
ATOM 939 N N . PRO A 1 133 ? -11.625 2.751 -4.888 1.00 83.69 133 PRO A N 1
ATOM 940 C CA . PRO A 1 133 ? -12.571 1.657 -5.050 1.00 83.69 133 PRO A CA 1
ATOM 941 C C . PRO A 1 133 ? -11.971 0.358 -4.484 1.00 83.69 133 PRO A C 1
ATOM 943 O O . PRO A 1 133 ? -10.753 0.200 -4.439 1.00 83.69 133 PRO A O 1
ATOM 946 N N . ASP A 1 134 ? -12.832 -0.563 -4.054 1.00 85.44 134 ASP A N 1
ATOM 947 C CA . ASP A 1 134 ? -12.459 -1.942 -3.698 1.00 85.44 134 ASP A CA 1
ATOM 948 C C . ASP A 1 134 ? -11.453 -2.094 -2.538 1.00 85.44 134 ASP A C 1
ATOM 950 O O . ASP A 1 134 ? -10.651 -3.028 -2.494 1.00 85.44 134 ASP A O 1
ATOM 954 N N . LEU A 1 135 ? -11.516 -1.199 -1.547 1.00 90.75 135 LEU A N 1
ATOM 955 C CA . LEU A 1 135 ? -10.747 -1.350 -0.310 1.00 90.75 135 LEU A CA 1
ATOM 956 C C . LEU A 1 135 ? -11.116 -2.645 0.424 1.00 90.75 135 LEU A C 1
ATOM 958 O O . LEU A 1 135 ? -12.288 -3.012 0.517 1.00 90.75 135 LEU A O 1
ATOM 962 N N . LEU A 1 136 ? -10.111 -3.293 1.025 1.00 90.12 136 LEU A N 1
ATOM 963 C CA . LEU A 1 136 ? -10.285 -4.471 1.878 1.00 90.12 136 LEU A CA 1
ATOM 964 C C . LEU A 1 136 ? -11.369 -4.208 2.943 1.00 90.12 136 LEU A C 1
ATOM 966 O O . LEU A 1 136 ? -11.157 -3.355 3.814 1.00 90.12 136 LEU A O 1
ATOM 970 N N . PRO A 1 137 ? -12.514 -4.914 2.919 1.00 90.56 137 PRO A N 1
ATOM 971 C CA . PRO A 1 137 ? -13.537 -4.731 3.938 1.00 90.56 137 PRO A CA 1
ATOM 972 C C . PRO A 1 137 ? -13.078 -5.331 5.269 1.00 90.56 137 PRO A C 1
ATOM 974 O O . PRO A 1 137 ? -12.354 -6.328 5.296 1.00 90.56 137 PRO A O 1
ATOM 977 N N . PHE A 1 138 ? -13.555 -4.764 6.376 1.00 91.06 138 PHE A N 1
ATOM 978 C CA . PHE A 1 138 ? -13.341 -5.301 7.718 1.00 91.06 138 PHE A CA 1
ATOM 979 C C . PHE A 1 138 ? -14.667 -5.701 8.350 1.00 91.06 138 PHE A C 1
ATOM 981 O O . PHE A 1 138 ? -15.696 -5.064 8.132 1.00 91.06 138 PHE A O 1
ATOM 988 N N . ARG A 1 139 ? -14.635 -6.772 9.141 1.00 91.62 139 ARG A N 1
ATOM 989 C CA . ARG A 1 139 ? -15.739 -7.149 10.024 1.00 91.62 139 ARG A CA 1
ATOM 990 C C . ARG A 1 139 ? -15.348 -6.844 11.451 1.00 91.62 139 ARG A C 1
ATOM 992 O O . ARG A 1 139 ? -14.209 -7.098 11.840 1.00 91.62 139 ARG A O 1
ATOM 999 N N . VAL A 1 140 ? -16.310 -6.330 12.204 1.00 93.81 140 VAL A N 1
ATOM 1000 C CA . VAL A 1 140 ? -16.105 -5.900 13.578 1.00 93.81 140 VAL A CA 1
ATOM 1001 C C . VAL A 1 140 ? -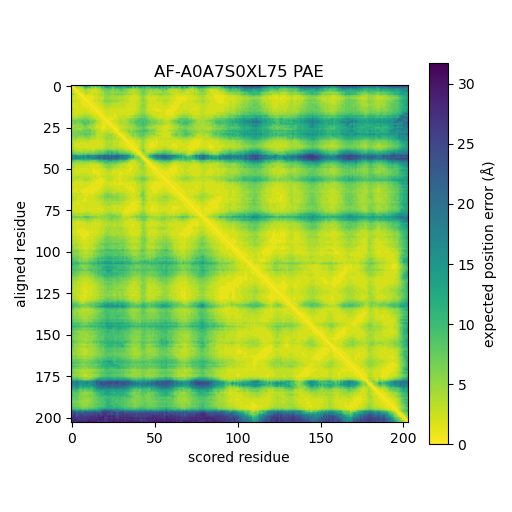17.205 -6.477 14.448 1.00 93.81 140 VAL A C 1
ATOM 1003 O O . VAL A 1 140 ? -18.382 -6.357 14.117 1.00 93.81 140 VAL A O 1
ATOM 1006 N N . GLU A 1 141 ? -16.819 -7.091 15.559 1.00 93.50 141 GLU A N 1
ATOM 1007 C CA . GLU A 1 141 ? -17.739 -7.537 16.602 1.00 93.50 141 GLU A CA 1
ATOM 1008 C C . GLU A 1 141 ? -17.237 -7.014 17.950 1.00 93.50 141 GLU A C 1
ATOM 1010 O O . GLU A 1 141 ? -16.042 -7.068 18.242 1.00 93.50 141 GLU A O 1
ATOM 1015 N N . ALA A 1 142 ? -18.145 -6.506 18.780 1.00 95.31 142 ALA A N 1
ATOM 1016 C CA . ALA A 1 142 ? -17.849 -6.128 20.156 1.00 95.31 142 ALA A CA 1
ATOM 1017 C C . ALA A 1 142 ? -18.518 -7.103 21.125 1.00 95.31 142 ALA A C 1
ATOM 1019 O O . ALA A 1 142 ? -19.658 -7.518 20.924 1.00 95.31 142 ALA A O 1
ATOM 1020 N N . SER A 1 143 ? -17.810 -7.439 22.198 1.00 96.44 143 SER A N 1
ATOM 1021 C CA . SER A 1 143 ? -18.326 -8.218 23.323 1.00 96.44 143 SER A CA 1
ATOM 1022 C C . SER A 1 143 ? -17.877 -7.575 24.631 1.00 96.44 143 SER A C 1
ATOM 1024 O O . SER A 1 143 ? -16.815 -6.959 24.679 1.00 96.44 143 SER A O 1
ATOM 1026 N N . GLY A 1 144 ? -18.662 -7.679 25.699 1.00 95.25 144 GLY A N 1
ATOM 1027 C CA . GLY A 1 144 ? -18.301 -7.071 26.976 1.00 95.25 144 GLY A CA 1
ATOM 1028 C C . GLY A 1 144 ? -19.387 -7.175 28.034 1.00 95.25 144 GLY A C 1
ATOM 1029 O O . GLY A 1 144 ? -20.296 -7.997 27.948 1.00 95.25 144 GLY A O 1
ATOM 1030 N N . VAL A 1 145 ? -19.271 -6.320 29.049 1.00 95.31 145 VAL A N 1
ATOM 1031 C CA . VAL A 1 145 ? -20.151 -6.294 30.232 1.00 95.31 145 VAL A CA 1
ATOM 1032 C C . VAL A 1 145 ? -21.585 -5.825 29.951 1.00 95.31 145 VAL A C 1
ATOM 1034 O O . VAL A 1 145 ? -22.450 -5.950 30.815 1.00 95.31 145 VAL A O 1
ATOM 1037 N N . GLY A 1 146 ? -21.848 -5.274 28.768 1.00 93.94 146 GLY A N 1
ATOM 1038 C CA . GLY A 1 146 ? -23.151 -4.751 28.377 1.00 93.94 146 GLY A CA 1
ATOM 1039 C C . GLY A 1 146 ? -23.281 -4.596 26.860 1.00 93.94 146 GLY A C 1
ATOM 1040 O O . GLY A 1 146 ? -22.374 -4.983 26.121 1.00 93.94 146 GLY A O 1
ATOM 1041 N N . PRO A 1 147 ? -24.409 -4.047 26.380 1.00 93.94 147 PRO A N 1
ATOM 1042 C CA . PRO A 1 147 ? -24.578 -3.733 24.967 1.00 93.94 147 PRO A CA 1
ATOM 1043 C C . PRO A 1 147 ? -23.618 -2.614 24.539 1.00 93.94 147 PRO A C 1
ATOM 1045 O O . PRO A 1 147 ? -23.386 -1.661 25.289 1.00 93.94 147 PRO A O 1
ATOM 1048 N N . ALA A 1 148 ? -23.092 -2.733 23.321 1.00 95.31 148 ALA A N 1
ATOM 1049 C CA . ALA A 1 148 ? -22.253 -1.732 22.678 1.00 95.31 148 ALA A CA 1
ATOM 1050 C C . ALA A 1 148 ? -22.702 -1.527 21.228 1.00 95.31 148 ALA A C 1
ATOM 1052 O O . ALA A 1 148 ? -22.967 -2.499 20.515 1.00 95.31 148 ALA A O 1
ATOM 1053 N N . ASP A 1 149 ? -22.750 -0.270 20.804 1.00 95.44 149 ASP A N 1
ATOM 1054 C CA . ASP A 1 149 ? -23.028 0.124 19.433 1.00 95.44 149 ASP A CA 1
ATOM 1055 C C . ASP A 1 149 ? -21.709 0.247 18.667 1.00 95.44 149 ASP A C 1
ATOM 1057 O O . ASP A 1 149 ? -20.755 0.891 19.116 1.00 95.44 149 ASP A O 1
ATOM 1061 N N . VAL A 1 150 ? -21.651 -0.393 17.498 1.00 96.12 150 VAL A N 1
ATOM 1062 C CA . VAL A 1 150 ? -20.470 -0.407 16.632 1.00 96.12 150 VAL A CA 1
ATOM 1063 C C . VAL A 1 150 ? -20.879 -0.045 15.216 1.00 96.12 150 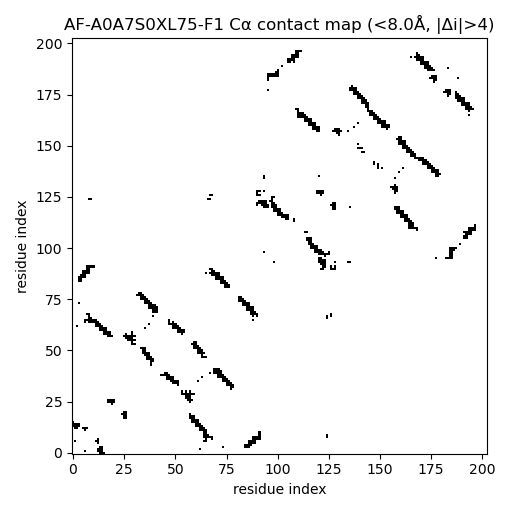VAL A C 1
ATOM 1065 O O . VAL A 1 150 ? -21.685 -0.730 14.592 1.00 96.12 150 VAL A O 1
ATOM 1068 N N . GLU A 1 151 ? -20.279 1.015 14.690 1.00 95.12 151 GLU A N 1
ATOM 1069 C CA . GLU A 1 151 ? -20.425 1.431 13.297 1.00 95.12 151 GLU A CA 1
ATOM 1070 C C . GLU A 1 151 ? -19.044 1.453 12.643 1.00 95.12 151 GLU A C 1
ATOM 1072 O O . GLU A 1 151 ? -18.090 1.955 13.231 1.00 95.12 151 GLU A O 1
ATOM 1077 N N . THR A 1 152 ? -18.920 0.926 11.425 1.00 94.00 152 THR A N 1
ATOM 1078 C CA . THR A 1 152 ? -17.689 1.040 10.630 1.00 94.00 152 THR A CA 1
ATOM 1079 C C . THR A 1 152 ? -17.934 1.979 9.460 1.00 94.00 152 THR A C 1
ATOM 1081 O O . THR A 1 152 ? -18.900 1.797 8.721 1.00 94.00 152 THR A O 1
ATOM 1084 N N . VAL A 1 153 ? -17.063 2.969 9.284 1.00 93.56 153 VAL A N 1
ATOM 1085 C CA . VAL A 1 153 ? -17.125 3.939 8.186 1.00 93.56 153 VAL A CA 1
ATOM 1086 C C . VAL A 1 153 ? -15.769 4.056 7.501 1.00 93.56 153 VAL A C 1
ATOM 1088 O O . VAL A 1 153 ? -14.731 3.898 8.134 1.00 93.56 153 VAL A O 1
ATOM 1091 N N . GLU A 1 154 ? -15.756 4.366 6.209 1.00 93.75 154 GLU A N 1
ATOM 1092 C CA . GLU A 1 154 ? -14.514 4.728 5.521 1.00 93.75 154 GLU A CA 1
ATOM 1093 C C . GLU A 1 154 ? -14.129 6.166 5.878 1.00 93.75 154 GLU A C 1
ATOM 1095 O O . GLU A 1 154 ? -14.935 7.085 5.726 1.00 93.75 154 GLU A O 1
ATOM 1100 N N . ALA A 1 155 ? -12.895 6.374 6.338 1.00 91.94 155 ALA A N 1
ATOM 1101 C CA . ALA A 1 155 ? -12.425 7.680 6.805 1.00 91.94 155 ALA A CA 1
ATOM 1102 C C . ALA A 1 155 ? -12.060 8.644 5.659 1.00 91.94 155 ALA A C 1
ATOM 1104 O O . ALA A 1 155 ? -11.765 9.814 5.892 1.00 91.94 155 ALA A O 1
ATOM 1105 N N . GLY A 1 156 ? -12.062 8.164 4.410 1.00 91.69 156 GLY A N 1
ATOM 1106 C CA . GLY A 1 156 ? -11.730 8.959 3.222 1.00 91.69 156 GLY A CA 1
ATOM 1107 C C . GLY A 1 156 ? -10.229 9.133 2.962 1.00 91.69 156 GLY A C 1
ATOM 1108 O O . GLY A 1 156 ? -9.855 9.689 1.934 1.00 91.69 156 GLY A O 1
ATOM 1109 N N . ASP A 1 157 ? -9.366 8.613 3.836 1.00 91.81 157 ASP A N 1
ATOM 1110 C CA . ASP A 1 157 ? -7.907 8.549 3.660 1.00 91.81 157 ASP A CA 1
ATOM 1111 C C . ASP A 1 157 ? -7.403 7.136 3.295 1.00 91.81 157 ASP A C 1
ATOM 1113 O O . ASP A 1 157 ? -6.207 6.935 3.098 1.00 91.81 157 ASP A O 1
ATOM 1117 N N . GLY A 1 158 ? -8.320 6.170 3.163 1.00 92.50 158 GLY A N 1
ATOM 1118 C CA . GLY A 1 158 ? -8.035 4.751 2.921 1.00 92.50 158 GLY A CA 1
ATOM 1119 C C . GLY A 1 158 ? -8.056 3.888 4.185 1.00 92.50 158 GLY A C 1
ATOM 1120 O O . GLY A 1 158 ? -8.074 2.657 4.090 1.00 92.50 158 GLY A O 1
ATOM 1121 N N . SER A 1 159 ? -8.126 4.503 5.368 1.00 94.94 159 SER A N 1
ATOM 1122 C CA . SER A 1 159 ? -8.407 3.813 6.627 1.00 94.94 159 SER A CA 1
ATOM 1123 C C . SER A 1 159 ? -9.911 3.641 6.864 1.00 94.94 159 SER A C 1
ATOM 1125 O O . SER A 1 159 ? -10.737 4.390 6.335 1.00 94.94 159 SER A O 1
ATOM 1127 N N . ALA A 1 160 ? -10.264 2.642 7.673 1.00 94.75 160 ALA A N 1
ATOM 1128 C CA . ALA A 1 160 ? -11.616 2.479 8.197 1.00 94.75 160 ALA A CA 1
ATOM 1129 C C . ALA A 1 160 ? -11.669 2.966 9.648 1.00 94.75 160 ALA A C 1
ATOM 1131 O O . ALA A 1 160 ? -10.808 2.629 10.457 1.00 94.75 160 ALA A O 1
ATOM 1132 N N . GLU A 1 161 ? -12.692 3.735 9.991 1.00 95.81 161 GLU A N 1
ATOM 1133 C CA . GLU A 1 161 ? -12.991 4.163 11.352 1.00 95.81 161 GLU A CA 1
ATOM 1134 C C . GLU A 1 161 ? -14.089 3.282 11.941 1.00 95.81 161 GLU A C 1
ATOM 1136 O O . GLU A 1 161 ? -15.214 3.228 11.447 1.00 95.81 161 GLU A O 1
ATOM 1141 N N . ILE A 1 162 ? -13.757 2.613 13.037 1.00 96.50 162 ILE A N 1
ATOM 1142 C CA . ILE A 1 162 ? -14.694 1.890 13.878 1.00 96.50 162 ILE A CA 1
ATOM 1143 C C . ILE A 1 162 ? -15.101 2.831 14.997 1.00 96.50 162 ILE A C 1
ATOM 1145 O O . ILE A 1 162 ? -14.297 3.206 15.851 1.00 96.50 162 ILE A O 1
ATOM 1149 N N . ARG A 1 163 ? -16.367 3.206 15.000 1.00 96.44 163 ARG A N 1
ATOM 1150 C CA . ARG A 1 163 ? -16.942 4.073 16.006 1.00 96.44 163 ARG A CA 1
ATOM 1151 C C . ARG A 1 163 ? -17.678 3.212 17.021 1.00 96.44 163 ARG A C 1
ATOM 1153 O O . ARG A 1 163 ? -18.635 2.526 16.667 1.00 96.44 163 ARG A O 1
ATOM 1160 N N . PHE A 1 164 ? -17.207 3.253 18.258 1.00 97.00 164 PHE A N 1
ATOM 1161 C CA . PHE A 1 164 ? -17.656 2.410 19.358 1.00 97.00 164 PHE A CA 1
ATOM 1162 C C . PHE A 1 164 ? -18.311 3.273 20.440 1.00 97.00 164 PHE A C 1
ATOM 1164 O O . PHE A 1 164 ? -17.737 4.276 20.863 1.00 97.00 164 PHE A O 1
ATOM 1171 N N . GLU A 1 165 ? -19.491 2.878 20.904 1.00 96.19 165 GLU A N 1
ATOM 1172 C CA . GLU A 1 165 ? -20.187 3.504 22.030 1.00 96.19 165 GLU A CA 1
ATOM 1173 C C . GLU A 1 165 ? -20.737 2.418 22.956 1.00 96.19 165 GLU A C 1
ATOM 1175 O O . GLU A 1 165 ? -21.325 1.437 22.509 1.00 96.19 165 GLU A O 1
ATOM 1180 N N . ALA A 1 166 ? -20.564 2.590 24.264 1.00 95.19 166 ALA A N 1
ATOM 1181 C CA . ALA A 1 166 ? -21.134 1.689 25.255 1.00 95.19 166 ALA A CA 1
ATOM 1182 C C . ALA A 1 166 ? -21.588 2.467 26.489 1.00 95.19 166 ALA A C 1
ATOM 1184 O O . ALA A 1 166 ? -20.941 3.424 26.914 1.00 95.19 166 ALA A O 1
ATOM 1185 N N . ARG A 1 167 ? -22.710 2.046 27.083 1.00 93.62 167 ARG A N 1
ATOM 1186 C CA . ARG A 1 167 ? -23.325 2.735 28.233 1.00 93.62 167 ARG A CA 1
ATOM 1187 C C . ARG A 1 167 ? -23.006 2.102 29.582 1.00 93.62 167 ARG A C 1
ATOM 1189 O O . ARG A 1 167 ? -23.107 2.775 30.601 1.00 93.62 167 ARG A O 1
ATOM 1196 N N . ALA A 1 168 ? -22.641 0.821 29.608 1.00 94.94 168 ALA A N 1
ATOM 1197 C CA . ALA A 1 168 ? -22.235 0.160 30.843 1.00 94.94 168 ALA A CA 1
ATOM 1198 C C . ALA A 1 168 ? -20.721 0.295 31.039 1.00 94.94 168 ALA A C 1
ATOM 1200 O O . ALA A 1 168 ? -19.945 -0.021 30.140 1.00 94.94 168 ALA A O 1
ATOM 1201 N N . VAL A 1 169 ? -20.318 0.745 32.226 1.00 95.62 169 VAL A N 1
ATOM 1202 C CA . VAL A 1 169 ? -18.915 0.832 32.652 1.00 95.62 169 VAL A CA 1
ATOM 1203 C C . VAL A 1 169 ? -18.323 -0.568 32.758 1.00 95.62 169 VAL A C 1
ATOM 1205 O O . VAL A 1 169 ? -18.934 -1.460 33.346 1.00 95.62 169 VAL A O 1
ATOM 1208 N N . GLY A 1 170 ? -17.111 -0.747 32.240 1.00 95.12 170 GLY A N 1
ATOM 1209 C CA . GLY A 1 170 ? -16.369 -1.996 32.355 1.00 95.12 170 GLY A CA 1
ATOM 1210 C C . GLY A 1 170 ? -15.556 -2.324 31.112 1.00 95.12 170 GLY A C 1
ATOM 1211 O O . GLY A 1 170 ? -15.285 -1.468 30.269 1.00 95.12 170 GLY A O 1
ATOM 1212 N N . ARG A 1 171 ? -15.120 -3.582 31.029 1.00 96.69 171 ARG A N 1
ATOM 1213 C CA . ARG A 1 171 ? -14.239 -4.060 29.963 1.00 96.69 171 ARG A CA 1
ATOM 1214 C C . ARG A 1 171 ? -15.051 -4.574 28.780 1.00 96.69 171 ARG A C 1
ATOM 1216 O O . ARG A 1 171 ? -15.981 -5.365 28.944 1.00 96.69 171 ARG A O 1
ATOM 1223 N N . TYR A 1 172 ? -14.642 -4.141 27.599 1.00 96.88 172 TYR A N 1
ATOM 1224 C CA . TYR A 1 172 ? -15.126 -4.605 26.310 1.00 96.88 172 TYR A CA 1
ATOM 1225 C C . TYR A 1 172 ? -13.946 -5.097 25.482 1.00 96.88 172 TYR A C 1
ATOM 1227 O O . TYR A 1 172 ? -12.798 -4.687 25.669 1.00 96.88 172 TYR A O 1
ATOM 1235 N N . THR A 1 173 ? -14.240 -5.989 24.554 1.00 96.62 173 THR A N 1
ATOM 1236 C CA . THR A 1 173 ? -13.292 -6.551 23.609 1.00 96.62 173 THR A CA 1
ATOM 1237 C C . THR A 1 173 ? -13.849 -6.356 22.212 1.00 96.62 173 THR A C 1
ATOM 1239 O O . THR A 1 173 ? -14.952 -6.811 21.904 1.00 96.62 173 THR A O 1
ATOM 1242 N N 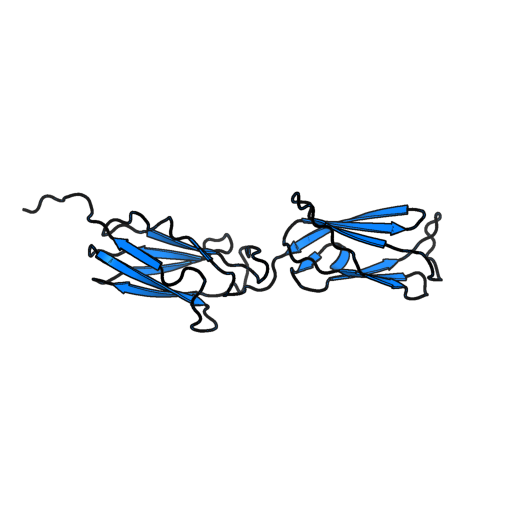. LEU A 1 174 ? -13.086 -5.654 21.381 1.00 95.75 174 LEU A N 1
ATOM 1243 C CA . LEU A 1 174 ? -13.399 -5.409 19.984 1.00 95.75 174 LEU A CA 1
ATOM 1244 C C . LEU A 1 174 ? -12.576 -6.366 19.125 1.00 95.75 174 LEU A C 1
ATOM 1246 O O . LEU A 1 174 ? -11.345 -6.335 19.130 1.00 95.75 174 LEU A O 1
ATOM 1250 N N . TYR A 1 175 ? -13.259 -7.213 18.376 1.00 94.38 175 TYR A N 1
ATOM 1251 C CA . TYR A 1 175 ? -12.651 -8.134 17.437 1.00 94.38 175 TYR A CA 1
ATOM 1252 C C . TYR A 1 175 ? -12.764 -7.563 16.033 1.00 94.38 175 TYR A C 1
ATOM 1254 O O . TYR A 1 175 ? -13.854 -7.223 15.578 1.00 94.38 175 TYR A O 1
ATOM 1262 N N . VAL A 1 176 ? -11.631 -7.473 15.346 1.00 94.75 176 VAL A N 1
ATOM 1263 C CA . VAL A 1 176 ? -11.547 -7.016 13.959 1.00 94.75 176 VAL A CA 1
ATOM 1264 C C . VAL A 1 176 ? -10.924 -8.110 13.099 1.00 94.75 176 VAL A C 1
ATOM 1266 O O . VAL A 1 176 ? -9.852 -8.633 13.425 1.00 94.75 176 VAL A O 1
ATOM 1269 N N . TRP A 1 177 ? -11.586 -8.436 11.990 1.00 92.31 177 TRP A N 1
ATOM 1270 C CA . TRP A 1 177 ? -11.129 -9.415 11.003 1.00 92.31 177 TRP A CA 1
ATOM 1271 C C . TRP A 1 177 ? -11.164 -8.838 9.597 1.00 92.31 177 TRP A C 1
ATOM 1273 O O . TRP A 1 177 ? -11.976 -7.962 9.285 1.00 92.31 177 TRP A O 1
ATOM 1283 N N . SER A 1 178 ? -10.334 -9.396 8.721 1.00 88.25 178 SER A N 1
ATOM 1284 C CA . SER A 1 178 ? -10.451 -9.138 7.287 1.00 88.25 178 SER A CA 1
ATOM 1285 C C . SER A 1 178 ? -11.762 -9.716 6.732 1.00 88.25 178 SER A C 1
ATOM 1287 O O . SER A 1 178 ? -12.225 -10.771 7.154 1.00 88.25 178 SER A O 1
ATOM 1289 N N . GLY A 1 179 ? -12.406 -9.049 5.780 1.00 74.19 179 GLY A N 1
ATOM 1290 C CA . GLY A 1 179 ? -13.692 -9.499 5.239 1.00 74.19 179 GLY A CA 1
ATOM 1291 C C . GLY A 1 179 ? -13.609 -10.732 4.330 1.00 74.19 179 GLY A C 1
ATOM 1292 O O . GLY A 1 179 ? -14.639 -11.357 4.085 1.00 74.19 179 GLY A O 1
ATOM 1293 N N . PHE A 1 180 ? -12.412 -11.107 3.862 1.00 68.25 180 PHE A N 1
ATOM 1294 C CA . PHE A 1 180 ? -12.206 -12.286 3.009 1.00 68.25 180 PHE A CA 1
ATOM 1295 C C . PHE A 1 180 ? -12.085 -13.589 3.807 1.00 68.25 180 PHE A C 1
ATOM 1297 O O . PHE A 1 180 ? -12.442 -14.656 3.308 1.00 68.25 180 PHE A O 1
ATOM 1304 N N . LYS A 1 181 ? -11.601 -13.514 5.051 1.00 69.94 181 LYS A N 1
ATOM 1305 C CA . LYS A 1 181 ? -11.415 -14.654 5.956 1.00 69.94 181 LYS A CA 1
ATOM 1306 C C . LYS A 1 181 ? -11.515 -14.177 7.400 1.00 69.94 181 LYS A C 1
ATOM 1308 O O . LYS A 1 181 ? -11.040 -13.092 7.704 1.00 69.94 181 LYS A O 1
ATOM 1313 N N . ARG A 1 182 ? -12.006 -15.017 8.320 1.00 73.50 182 ARG A N 1
ATOM 1314 C CA . ARG A 1 182 ? -11.993 -14.769 9.785 1.00 73.50 182 ARG A CA 1
ATOM 1315 C C . ARG A 1 182 ? -10.574 -14.746 10.402 1.00 73.50 182 ARG A C 1
ATOM 1317 O O . ARG A 1 182 ? -10.375 -15.146 11.544 1.00 73.50 182 ARG A O 1
ATOM 1324 N N . GLU A 1 183 ? -9.583 -14.290 9.647 1.00 82.44 183 GLU A N 1
ATOM 1325 C CA . GLU A 1 183 ? -8.222 -14.033 10.094 1.00 82.44 183 GLU A CA 1
ATOM 1326 C C . GLU A 1 183 ? -8.201 -12.670 10.815 1.00 82.44 183 GLU A C 1
ATOM 1328 O O . GLU A 1 183 ? -8.635 -11.662 10.236 1.00 82.44 183 GLU A O 1
ATOM 1333 N N . PRO A 1 184 ? -7.786 -12.627 12.095 1.00 85.88 184 PRO A N 1
ATOM 1334 C CA . PRO A 1 184 ? -7.674 -11.378 12.835 1.00 85.88 184 PRO A CA 1
ATOM 1335 C C . PRO A 1 184 ? -6.539 -10.531 12.258 1.00 85.88 184 PRO A C 1
ATOM 1337 O O . PRO A 1 184 ? -5.486 -11.053 11.891 1.00 85.88 184 PRO A O 1
ATOM 1340 N N . ILE A 1 185 ? -6.751 -9.219 12.196 1.00 91.00 185 ILE A N 1
ATOM 1341 C CA . ILE A 1 185 ? -5.694 -8.279 11.804 1.00 91.00 185 ILE A CA 1
ATOM 1342 C C . ILE A 1 185 ? -4.761 -7.979 12.983 1.00 91.00 185 ILE A C 1
ATOM 1344 O O . ILE A 1 185 ? -5.115 -8.205 14.144 1.00 91.00 185 ILE A O 1
ATOM 1348 N N . LEU A 1 186 ? -3.576 -7.431 12.707 1.00 90.12 186 LEU A N 1
ATOM 1349 C CA . LEU A 1 186 ? -2.612 -7.097 13.753 1.00 90.12 186 LEU A CA 1
ATOM 1350 C C . LEU A 1 186 ? -3.192 -6.062 14.735 1.00 90.12 186 LEU A C 1
ATOM 1352 O O . LEU A 1 186 ? -3.623 -4.979 14.336 1.00 90.12 186 LEU A O 1
ATOM 1356 N N . GLY A 1 187 ? -3.168 -6.396 16.027 1.00 88.75 187 GLY A N 1
ATOM 1357 C CA . GLY A 1 187 ? -3.759 -5.588 17.102 1.00 88.75 187 GLY A CA 1
ATOM 1358 C C . GLY A 1 187 ? -5.179 -6.005 17.502 1.00 88.75 187 GLY A C 1
ATOM 1359 O O . GLY A 1 187 ? -5.706 -5.468 18.467 1.00 88.75 187 GLY A O 1
ATOM 1360 N N . SER A 1 188 ? -5.791 -6.962 16.797 1.00 92.56 188 SER A N 1
ATOM 1361 C CA . SER A 1 188 ? -7.051 -7.601 17.192 1.00 92.56 188 SER A CA 1
ATOM 1362 C C . SER A 1 188 ? -6.776 -8.859 18.038 1.00 92.56 188 SER A C 1
ATOM 1364 O O . SER A 1 188 ? -5.913 -9.655 17.655 1.00 92.56 188 SER A O 1
ATOM 1366 N N . PRO A 1 189 ? -7.503 -9.096 19.147 1.00 94.44 189 PRO A N 1
ATOM 1367 C CA . PRO A 1 189 ? -8.566 -8.249 19.686 1.00 94.44 189 PRO A CA 1
ATOM 1368 C C . PRO A 1 189 ? -8.039 -6.996 20.403 1.00 94.44 189 PRO A C 1
ATOM 1370 O O . PRO A 1 189 ? -6.963 -7.013 20.995 1.00 94.44 189 PRO A O 1
ATOM 1373 N N . VAL A 1 190 ? -8.844 -5.933 20.397 1.00 95.31 190 VAL A N 1
ATOM 1374 C CA . VAL A 1 190 ? -8.577 -4.673 21.103 1.00 95.31 190 VAL A CA 1
ATOM 1375 C C . VAL A 1 190 ? -9.344 -4.660 22.418 1.00 95.31 190 VAL A C 1
ATOM 1377 O O . VAL A 1 190 ? -10.548 -4.922 22.446 1.00 95.31 190 VAL A O 1
ATOM 1380 N N . GLU A 1 191 ? -8.671 -4.315 23.510 1.00 95.31 191 GLU A N 1
ATOM 1381 C CA . GLU A 1 191 ? -9.316 -4.137 24.809 1.00 95.31 191 GLU A CA 1
ATOM 1382 C C . GLU A 1 191 ? -9.718 -2.683 25.030 1.00 95.31 191 GLU A C 1
ATOM 1384 O O . GLU A 1 191 ? -8.897 -1.777 24.906 1.00 95.31 191 GLU A O 1
ATOM 1389 N N . ILE A 1 192 ? -10.981 -2.470 25.394 1.00 96.06 192 ILE A N 1
ATOM 1390 C CA . ILE A 1 192 ? -11.546 -1.147 25.653 1.00 96.06 192 ILE A CA 1
ATOM 1391 C C . ILE A 1 192 ? -12.047 -1.112 27.093 1.00 96.06 192 ILE A C 1
ATOM 1393 O O . ILE A 1 192 ? -12.862 -1.941 27.503 1.00 96.06 192 ILE A O 1
ATOM 1397 N N . HIS A 1 193 ? -11.567 -0.139 27.862 1.00 95.62 193 HIS A N 1
ATOM 1398 C CA . HIS A 1 193 ? -12.021 0.108 29.225 1.00 95.62 193 HIS A CA 1
ATOM 1399 C C . HIS A 1 193 ? -12.934 1.328 29.228 1.00 95.62 193 HIS A C 1
ATOM 1401 O O . HIS A 1 193 ? -12.473 2.455 29.069 1.00 95.62 193 HIS A O 1
ATOM 1407 N N . VAL A 1 194 ? -14.232 1.087 29.403 1.00 96.25 194 VAL A N 1
ATOM 1408 C CA . VAL A 1 194 ? -15.232 2.149 29.502 1.00 96.25 194 VAL A CA 1
ATOM 1409 C C . VAL A 1 194 ? -15.281 2.620 30.945 1.00 96.25 194 VAL A C 1
ATOM 1411 O O . VAL A 1 194 ? -15.625 1.850 31.845 1.00 96.25 194 VAL A O 1
ATOM 1414 N N . LEU A 1 195 ? -14.912 3.876 31.153 1.00 95.00 195 LEU A N 1
ATOM 1415 C CA . LEU A 1 195 ? -14.855 4.541 32.444 1.00 95.00 195 LEU A CA 1
ATOM 1416 C C . LEU A 1 195 ? -16.224 5.136 32.810 1.00 95.00 195 LEU A C 1
ATOM 1418 O O . LEU A 1 195 ? -17.024 5.442 31.923 1.00 95.00 195 LEU A O 1
ATOM 1422 N N . PRO A 1 196 ? -16.521 5.325 34.104 1.00 91.94 196 PRO A N 1
ATOM 1423 C CA . PRO A 1 196 ? -17.679 6.109 34.520 1.00 91.94 196 PRO A CA 1
ATOM 1424 C C . PRO A 1 196 ? -17.641 7.522 33.929 1.00 91.94 196 PRO A C 1
ATOM 1426 O O . PRO A 1 196 ? -16.585 8.152 33.915 1.00 91.94 196 PRO A O 1
ATOM 1429 N N . SER A 1 197 ? -18.794 8.022 33.484 1.00 82.56 197 SER A N 1
ATOM 1430 C CA . SER A 1 197 ? -18.968 9.436 33.138 1.00 82.56 197 SER A CA 1
ATOM 1431 C C . SER A 1 197 ? -19.040 10.305 34.401 1.00 82.56 197 SER A C 1
ATOM 1433 O O . SER A 1 197 ? -19.127 9.791 35.523 1.00 82.56 197 SER A O 1
ATOM 1435 N N . GLN A 1 198 ? -19.060 11.634 34.236 1.00 76.56 198 GLN A N 1
ATOM 1436 C CA . GLN A 1 198 ? -19.245 12.556 35.363 1.00 76.56 198 GLN A CA 1
ATOM 1437 C C . GLN A 1 198 ? -20.493 12.214 36.207 1.00 76.56 198 GLN A C 1
ATOM 1439 O O . GLN A 1 198 ? -21.508 11.780 35.652 1.00 76.56 198 GLN A O 1
ATOM 1444 N N . PRO A 1 199 ? -20.448 12.428 37.539 1.00 64.44 199 PRO A N 1
ATOM 1445 C CA . PRO A 1 199 ? -21.583 12.168 38.416 1.00 64.44 199 PRO A CA 1
ATOM 1446 C C . PRO A 1 199 ? -22.804 12.998 38.006 1.00 64.44 199 PRO A C 1
ATOM 1448 O O . PRO A 1 199 ? -22.728 14.224 37.935 1.00 64.44 199 PRO A O 1
ATOM 1451 N N . ALA A 1 200 ? -23.944 12.341 37.799 1.00 65.50 200 ALA A N 1
ATOM 1452 C CA . ALA A 1 200 ? -25.242 13.002 37.728 1.00 65.50 200 ALA A CA 1
ATOM 1453 C C . ALA A 1 200 ? -25.926 12.905 39.099 1.00 65.50 200 ALA A C 1
ATOM 1455 O O . ALA A 1 200 ? -25.914 11.843 39.724 1.00 65.50 200 ALA A O 1
ATOM 1456 N N . ALA A 1 201 ? -26.515 14.002 39.582 1.00 51.12 201 ALA A N 1
ATOM 1457 C CA . ALA A 1 201 ? -27.329 13.970 40.793 1.00 51.12 201 ALA A CA 1
ATOM 1458 C C . ALA A 1 201 ? -28.550 13.064 40.554 1.00 51.12 201 ALA A C 1
ATOM 1460 O O . ALA A 1 201 ? -29.349 13.326 39.655 1.00 51.12 201 ALA A O 1
ATOM 1461 N N . ALA A 1 202 ? -28.673 11.991 41.334 1.00 55.47 202 ALA A N 1
ATOM 1462 C CA . ALA A 1 202 ? -29.871 11.160 41.367 1.00 55.47 202 ALA A CA 1
ATOM 1463 C C . ALA A 1 202 ? -30.856 11.756 42.386 1.00 55.47 202 ALA A C 1
ATOM 1465 O O . ALA A 1 202 ? -30.443 12.095 43.498 1.00 55.47 202 ALA A O 1
ATOM 1466 N N . ALA A 1 203 ? -32.116 11.930 41.977 1.00 44.47 203 ALA A N 1
ATOM 1467 C CA . ALA A 1 203 ? -33.219 12.384 42.828 1.00 44.47 203 ALA A CA 1
ATOM 1468 C C . ALA A 1 203 ? -33.847 11.221 43.608 1.00 44.47 203 ALA A C 1
ATOM 1470 O O . ALA A 1 203 ? -33.863 10.095 43.058 1.00 44.47 203 ALA A O 1
#

Secondary structure (DSSP, 8-state):
-GGGTEEETTSEEEEEEEPB-TTSPBP-------EEEEEETTT---EEEPEEEE-SSSEEEEEEE--S-EEEEEEEE-SS-EEEEEEEEEP-SB-TTT-EEEEEETTTPBTTPEEEEEEE-BBTT-PBPPS-TT---EEEEEEESS-EEEEEEE-SSSPEEEEEEESS-EEEEEEEEESSSSPBPBTPSEEEEEBPPSPPPP-

Foldseek 3Di:
DCLLAEAEAFDKRKDKDFDADPVRHTAQFDDWDKWKWKAAPPPDPDIWTWDWDTPGGRMIMIIDHHNEFAKMKMWIDTPVDIDITIYTYAYHAWDLQLKDKDQVQQAAAAAQDKGKIKIFTHHPSNYTHADDPPQFDKDKDKDDDDDKDWDWDDPRGSIIIIIIHHHDFAKMWMFMATPVDNHGGHCPGPIGGHHHDDDDDDD

Sequence (203 aa):
GGGASSAVAGDRASFVLEARDARGNRMTSGGSSISVVVQSTLKSDTSIKGSVLDQGDGTYMISYTISKAGPYTITVSSPHSSTTLSGMCVPGEADPAYCRIDASGVEKLEAGMRGTVKVLRADRFSNLIPAGPDLLPFRVEASGVGPADVETVEAGDGSAEIRFEARAVGRYTLYVWSGFKREPILGSPVEIHVLPSQPAAAA

InterPro domains:
  IPR001298 Filamin/ABP280 repeat [SM00557] (1-87)
  IPR001298 Filamin/ABP280 repeat [SM00557] (95-197)
  IPR013783 Immunoglobulin-like fold [G3DSA:2.60.40.10] (1-88)
  IPR013783 Immunoglobulin-like fold [G3DSA:2.60.40.10] (92-200)
  IPR014756 Immunoglobulin E-set [SSF81296] (3-78)
  IPR014756 Immunoglobulin E-set [SSF81296] (94-195)
  IPR017868 Filamin/ABP280 repeat-like [PF00630] (3-77)
  IPR017868 Filamin/ABP280 repeat-like [PS50194] (1-76)
  IPR017868 Filamin/ABP280 repeat-like [PS50194] (91-194)
  IPR044801 Filamin family [PTHR38537] (32-194)

pLDDT: mean 91.18, std 8.43, range [44.47, 97.38]